Protein AF-A0A7W0VQB5-F1 (afdb_monomer_lite)

Secondary structure (DSSP, 8-state):
--EEEE-----------TT-----SBSS-TTS-EEEE----HHHHHHHHHHHHHHHHHHHHTTT--SS-HHHHHHHHHHHHHHHHHHHHHHHHT-PPPPS-----SGGGHHHHHHHHHHHHHHHHHHHHHHHHHHHHHHHHHTT--HHHHHHHHHHHHHHHHHHHHHHHTPBPPTTTSSSTTHHHHHHHHHHHHHHHHHHHHHHHHHHHHHHHHHHHHTT---HHHHHHHHHHHHH-TTTS--HHHHS----SPPP----PPP-----

Structure (mmCIF, N/CA/C/O backbone):
data_AF-A0A7W0VQB5-F1
#
_entry.id   AF-A0A7W0VQB5-F1
#
loop_
_atom_site.group_PDB
_atom_site.id
_atom_site.type_symbol
_atom_site.label_atom_id
_atom_site.label_alt_id
_atom_site.label_comp_id
_atom_site.label_asym_id
_atom_site.label_entity_id
_atom_site.label_seq_id
_atom_site.pdbx_PDB_ins_code
_atom_site.Cartn_x
_atom_site.Cartn_y
_atom_site.Cartn_z
_atom_site.occupancy
_atom_site.B_iso_or_equiv
_atom_site.auth_seq_id
_atom_site.auth_comp_id
_atom_site.auth_asym_id
_atom_site.auth_atom_id
_atom_site.pdbx_PDB_model_num
ATOM 1 N N . MET A 1 1 ? -2.218 -10.965 -9.442 1.00 52.53 1 MET A N 1
ATOM 2 C CA . MET A 1 1 ? -3.363 -10.870 -8.516 1.00 52.53 1 MET A CA 1
ATOM 3 C C . MET A 1 1 ? -4.300 -9.778 -9.005 1.00 52.53 1 MET A C 1
ATOM 5 O O . MET A 1 1 ? -3.808 -8.725 -9.394 1.00 52.53 1 MET A O 1
ATOM 9 N N . LYS A 1 2 ? -5.613 -10.030 -9.047 1.00 47.88 2 LYS A N 1
ATOM 10 C CA . LYS A 1 2 ? -6.617 -9.028 -9.437 1.00 47.88 2 LYS A CA 1
ATOM 11 C C . LYS A 1 2 ? -7.233 -8.457 -8.165 1.00 47.88 2 LYS A C 1
ATOM 13 O O . LYS A 1 2 ? -7.805 -9.211 -7.386 1.00 47.88 2 LYS A O 1
ATOM 18 N N . VAL A 1 3 ? -7.089 -7.152 -7.960 1.00 54.22 3 VAL A N 1
ATOM 19 C CA . VAL A 1 3 ? -7.827 -6.429 -6.921 1.00 54.22 3 VAL A CA 1
ATOM 20 C C . VAL A 1 3 ? -9.128 -5.974 -7.568 1.00 54.22 3 VAL A C 1
ATOM 22 O O . VAL A 1 3 ? -9.110 -5.116 -8.447 1.00 54.22 3 VAL A O 1
ATOM 25 N N . ILE A 1 4 ? -10.240 -6.608 -7.202 1.00 52.38 4 ILE A N 1
ATOM 26 C CA . ILE A 1 4 ? -11.574 -6.179 -7.633 1.00 52.38 4 ILE A CA 1
ATOM 27 C C . ILE A 1 4 ? -12.118 -5.269 -6.538 1.00 52.38 4 ILE A C 1
ATOM 29 O O . ILE A 1 4 ? -12.160 -5.662 -5.371 1.00 52.38 4 ILE A O 1
ATOM 33 N N . ARG A 1 5 ? -12.481 -4.045 -6.925 1.00 54.66 5 ARG A N 1
ATOM 34 C CA . ARG A 1 5 ? -13.091 -3.045 -6.051 1.00 54.66 5 ARG A CA 1
ATOM 35 C C . ARG A 1 5 ? -14.531 -2.849 -6.502 1.00 54.66 5 ARG A C 1
ATOM 37 O O . ARG A 1 5 ? -14.761 -2.426 -7.631 1.00 54.66 5 ARG A O 1
ATOM 44 N N . GLU A 1 6 ? -15.479 -3.166 -5.631 1.00 47.00 6 GLU A N 1
ATOM 45 C CA . GLU A 1 6 ? -16.894 -2.860 -5.842 1.00 47.00 6 GLU A CA 1
ATOM 46 C C . GLU A 1 6 ? -17.296 -1.711 -4.919 1.00 47.00 6 GLU A C 1
ATOM 48 O O . GLU A 1 6 ? -17.060 -1.753 -3.709 1.00 47.00 6 GLU A O 1
ATOM 53 N N . ARG A 1 7 ? -17.888 -0.663 -5.501 1.00 48.41 7 ARG A N 1
ATOM 54 C CA . ARG A 1 7 ? -18.496 0.437 -4.750 1.00 48.41 7 ARG A CA 1
ATOM 55 C C . ARG A 1 7 ? -19.828 -0.062 -4.197 1.00 48.41 7 ARG A C 1
ATOM 57 O O . ARG A 1 7 ? -20.669 -0.521 -4.969 1.00 48.41 7 ARG A O 1
ATOM 64 N N . ALA A 1 8 ? -20.094 0.149 -2.911 1.00 39.03 8 ALA A N 1
ATOM 65 C CA . ALA A 1 8 ? -21.477 0.364 -2.508 1.00 39.03 8 ALA A CA 1
ATOM 66 C C . ALA A 1 8 ? -21.842 1.757 -3.030 1.00 39.03 8 ALA A C 1
ATOM 68 O O . ALA A 1 8 ? -21.489 2.772 -2.425 1.00 39.03 8 ALA A O 1
ATOM 69 N N . ILE A 1 9 ? -22.425 1.823 -4.237 1.00 37.34 9 ILE A N 1
ATOM 70 C CA . ILE A 1 9 ? -23.037 3.052 -4.760 1.00 37.34 9 ILE A CA 1
ATOM 71 C C . ILE A 1 9 ? -23.846 3.618 -3.601 1.00 37.34 9 ILE A C 1
ATOM 73 O O . ILE A 1 9 ? -24.627 2.864 -3.026 1.00 37.34 9 ILE A O 1
ATOM 77 N N . SER A 1 10 ? -23.586 4.877 -3.228 1.00 37.34 10 SER A N 1
ATOM 78 C CA . SER A 1 10 ? -24.255 5.572 -2.127 1.00 37.34 10 SER A CA 1
ATOM 79 C C . SER A 1 10 ? -25.764 5.408 -2.289 1.00 37.34 10 SER A C 1
ATOM 81 O O . SER A 1 10 ? -26.427 6.163 -3.002 1.00 37.34 10 SER A O 1
ATOM 83 N N . MET A 1 11 ? -26.316 4.353 -1.692 1.00 33.09 11 MET A N 1
ATOM 84 C CA . MET A 1 11 ? -27.744 4.169 -1.623 1.00 33.09 11 MET A CA 1
ATOM 85 C C . MET A 1 11 ? -28.164 5.215 -0.616 1.00 33.09 11 MET A C 1
ATOM 87 O O . MET A 1 11 ? -27.827 5.092 0.559 1.00 33.09 11 MET A O 1
ATOM 91 N N . LYS A 1 12 ? -28.789 6.284 -1.133 1.00 33.47 12 LYS A N 1
ATOM 92 C CA . LYS A 1 12 ? -29.517 7.334 -0.409 1.00 33.47 12 LYS A CA 1
ATOM 93 C C . LYS A 1 12 ? -29.548 7.054 1.088 1.00 33.47 12 LYS A C 1
ATOM 95 O O . LYS A 1 12 ? -30.255 6.123 1.475 1.00 33.47 12 LYS A O 1
ATOM 100 N N . LYS A 1 13 ? -28.821 7.860 1.886 1.00 37.59 13 LYS A N 1
ATOM 101 C CA . LYS A 1 13 ? -28.875 7.880 3.362 1.00 37.59 13 LYS A CA 1
ATOM 102 C C . LYS A 1 13 ? -30.242 7.367 3.813 1.00 37.59 13 LYS A C 1
ATOM 104 O O . LYS A 1 13 ? -31.236 8.086 3.668 1.00 37.59 13 LYS A O 1
ATOM 109 N N . LYS A 1 14 ? -30.318 6.119 4.295 1.00 37.84 14 LYS A N 1
ATOM 110 C CA . LYS A 1 14 ? -31.547 5.628 4.919 1.00 37.84 14 LYS A CA 1
ATOM 111 C C . LYS A 1 14 ? -31.831 6.612 6.046 1.00 37.84 14 LYS A C 1
ATOM 113 O O . LYS A 1 14 ? -30.983 6.814 6.913 1.00 37.84 14 LYS A O 1
ATOM 118 N N . LYS A 1 15 ? -32.970 7.310 5.968 1.00 37.06 15 LYS A N 1
ATOM 119 C CA . LYS A 1 15 ? -33.405 8.225 7.027 1.00 37.06 15 LYS A CA 1
ATOM 120 C C . LYS A 1 15 ? -33.292 7.475 8.352 1.00 37.06 15 LYS A C 1
ATOM 122 O O . LYS A 1 15 ? -33.858 6.390 8.470 1.00 37.06 15 LYS A O 1
ATOM 127 N N . ARG A 1 16 ? -32.550 8.061 9.303 1.00 45.75 16 ARG A N 1
ATOM 128 C CA . ARG A 1 16 ? -32.436 7.584 10.687 1.00 45.75 16 ARG A CA 1
ATOM 129 C C . ARG A 1 16 ? -33.832 7.201 11.181 1.00 45.75 16 ARG A C 1
ATOM 131 O O . ARG A 1 16 ? -34.726 8.050 11.206 1.00 45.75 16 ARG A O 1
ATOM 138 N N . ALA A 1 17 ? -34.023 5.924 11.504 1.00 41.41 17 ALA A N 1
ATOM 139 C CA . ALA A 1 17 ? -35.261 5.461 12.105 1.00 41.41 17 ALA A CA 1
ATOM 140 C C . ALA A 1 17 ? -35.379 6.102 13.493 1.00 41.41 17 ALA A C 1
ATOM 142 O O . ALA A 1 17 ? -34.445 6.084 14.292 1.00 41.41 17 ALA A O 1
ATOM 143 N N . LYS A 1 18 ? -36.519 6.737 13.751 1.00 33.78 18 LYS A N 1
ATOM 144 C CA . LYS A 1 18 ? -36.792 7.440 15.001 1.00 33.78 18 LYS A CA 1
ATOM 145 C C . LYS A 1 18 ? -37.020 6.385 16.095 1.00 33.78 18 LYS A C 1
ATOM 147 O O . LYS A 1 18 ? -38.066 5.745 16.080 1.00 33.78 18 LYS A O 1
ATOM 152 N N . GLY A 1 19 ? -36.053 6.194 16.999 1.00 40.72 19 GLY A N 1
ATOM 153 C CA . GLY A 1 19 ? -36.232 5.398 18.228 1.00 40.72 19 GLY A CA 1
ATOM 154 C C . GLY A 1 19 ? -35.268 4.229 18.490 1.00 40.72 19 GLY A C 1
ATOM 155 O O . GLY A 1 19 ? -35.492 3.516 19.461 1.00 40.72 19 GLY A O 1
ATOM 156 N N . GLY A 1 20 ? -34.219 4.014 17.687 1.00 41.44 20 GLY A N 1
ATOM 157 C CA . GLY A 1 20 ? -33.173 3.015 17.972 1.00 41.44 20 GLY A CA 1
ATOM 158 C C . GLY A 1 20 ? -31.873 3.664 18.453 1.00 41.44 20 GLY A C 1
ATOM 159 O O . GLY A 1 20 ? -31.475 4.695 17.912 1.00 41.44 20 GLY A O 1
ATOM 160 N N . SER A 1 21 ? -31.195 3.071 19.439 1.00 51.47 21 SER A N 1
ATOM 161 C CA . SER A 1 21 ? -29.842 3.453 19.880 1.00 51.47 21 SER A CA 1
ATOM 162 C C . SER A 1 21 ? -28.768 3.021 18.863 1.00 51.47 21 SER A C 1
ATOM 164 O O . SER A 1 21 ? -27.812 2.327 19.211 1.00 51.47 21 SER A O 1
ATOM 166 N N . ASP A 1 22 ? -28.951 3.350 17.586 1.00 59.19 22 ASP A N 1
ATOM 167 C CA . ASP A 1 22 ? -28.123 2.824 16.497 1.00 59.19 22 ASP A CA 1
ATOM 168 C C . ASP A 1 22 ? -26.909 3.725 16.249 1.00 59.19 22 ASP A C 1
ATOM 170 O O . ASP A 1 22 ? -26.870 4.526 15.310 1.00 59.19 22 ASP A O 1
ATOM 174 N N . GLN A 1 23 ? -25.907 3.580 17.118 1.00 72.88 23 GLN A N 1
ATOM 175 C CA . GLN A 1 23 ? -24.552 4.071 16.866 1.00 72.88 23 GLN A CA 1
ATOM 176 C C . GLN A 1 23 ? -24.007 3.499 15.545 1.00 72.88 23 GLN A C 1
ATOM 178 O O . GLN A 1 23 ? -24.288 2.332 15.233 1.00 72.88 23 GLN A O 1
ATOM 183 N N . PRO A 1 24 ? -23.210 4.267 14.773 1.00 79.56 24 PRO A N 1
ATOM 184 C CA . PRO A 1 24 ? -22.623 3.779 13.528 1.00 79.56 24 PRO A CA 1
ATOM 185 C C . PRO A 1 24 ? -21.766 2.537 13.791 1.00 79.56 24 PRO A C 1
ATOM 187 O O . PRO A 1 24 ? -21.162 2.401 14.850 1.00 79.56 24 PRO A O 1
ATOM 190 N N . THR A 1 25 ? -21.709 1.607 12.838 1.00 83.56 25 THR A N 1
ATOM 191 C CA . THR A 1 25 ? -20.907 0.375 12.961 1.00 83.56 25 THR A CA 1
ATOM 192 C C . THR A 1 25 ? -19.481 0.526 12.438 1.00 83.56 25 THR A C 1
ATOM 194 O O . THR A 1 25 ? -18.693 -0.399 12.591 1.00 83.56 25 THR A O 1
ATOM 197 N N . GLN A 1 26 ? -19.152 1.660 11.820 1.00 82.50 26 GLN A N 1
ATOM 198 C CA . GLN A 1 26 ? -17.846 1.989 11.244 1.00 82.50 26 GLN A CA 1
ATOM 199 C C . GLN A 1 26 ? -17.632 3.509 11.257 1.00 82.50 26 GLN A C 1
ATOM 201 O O . GLN A 1 26 ? -18.603 4.264 11.310 1.00 82.50 26 GLN A O 1
ATOM 206 N N . CYS A 1 27 ? -16.375 3.951 11.210 1.00 79.06 27 CYS A N 1
ATOM 207 C CA . CYS A 1 27 ? -16.024 5.372 11.317 1.00 79.06 27 CYS A CA 1
ATOM 208 C C . CYS A 1 27 ? -16.160 6.149 10.002 1.00 79.06 27 CYS A C 1
ATOM 210 O O . CYS A 1 27 ? -16.494 7.330 10.004 1.00 79.06 27 CYS A O 1
ATOM 212 N N . GLY A 1 28 ? -15.913 5.491 8.870 1.00 68.75 28 GLY A N 1
ATOM 213 C CA . GLY A 1 28 ? -16.058 6.054 7.533 1.00 68.75 28 GLY A CA 1
ATOM 214 C C . GLY A 1 28 ? -17.429 5.774 6.910 1.00 68.75 28 GLY A C 1
ATOM 215 O O . GLY A 1 28 ? -18.205 4.966 7.422 1.00 68.75 28 GLY A O 1
ATOM 216 N N . PRO A 1 29 ? -17.745 6.397 5.764 1.00 63.81 29 PRO A N 1
ATOM 217 C CA . PRO A 1 29 ? -18.992 6.133 5.054 1.00 63.81 29 PRO A CA 1
ATOM 218 C C . PRO A 1 29 ? -19.095 4.662 4.614 1.00 63.81 29 PRO A C 1
ATOM 220 O O . PRO A 1 29 ? -18.102 4.075 4.180 1.00 63.81 29 PRO A O 1
ATOM 223 N N . ASP A 1 30 ? -20.310 4.094 4.637 1.00 52.59 30 ASP A N 1
ATOM 224 C CA . ASP A 1 30 ? -20.633 2.716 4.187 1.00 52.59 30 ASP A CA 1
ATOM 225 C C . ASP A 1 30 ? -20.163 2.406 2.750 1.00 52.59 30 ASP A C 1
ATOM 227 O O . ASP A 1 30 ? -20.125 1.254 2.322 1.00 52.59 30 ASP A O 1
ATOM 231 N N . SER A 1 31 ? -19.801 3.441 1.987 1.00 51.78 31 SER A N 1
ATOM 232 C CA . SER A 1 31 ? -19.245 3.356 0.639 1.00 51.78 31 SER A CA 1
ATOM 233 C C . SER A 1 31 ? -17.760 2.973 0.570 1.00 51.78 31 SER A C 1
ATOM 235 O O . SER A 1 31 ? -17.258 2.799 -0.541 1.00 51.78 31 SER A O 1
ATOM 237 N N . LYS A 1 32 ? -17.035 2.887 1.696 1.00 54.41 32 LYS A N 1
ATOM 238 C CA . LYS A 1 32 ? -15.611 2.506 1.708 1.00 54.41 32 LYS A CA 1
ATOM 239 C C . LYS A 1 32 ? -15.430 0.986 1.466 1.00 54.41 32 LYS A C 1
ATOM 241 O O . LYS A 1 32 ? -16.304 0.167 1.734 1.00 54.41 32 LYS A O 1
ATOM 246 N N . ILE A 1 33 ? -14.313 0.634 0.830 1.00 61.59 33 ILE A N 1
ATOM 247 C CA . ILE A 1 33 ? -14.178 -0.482 -0.128 1.00 61.59 33 ILE A CA 1
ATOM 248 C C . ILE A 1 33 ? -14.048 -1.867 0.532 1.00 61.59 33 ILE A C 1
ATOM 250 O O . ILE A 1 33 ? -13.217 -2.071 1.413 1.00 61.59 33 ILE A O 1
ATOM 254 N N . LYS A 1 34 ? -14.766 -2.875 0.006 1.00 55.59 34 LYS A N 1
ATOM 255 C CA . LYS A 1 34 ? -14.479 -4.300 0.269 1.00 55.59 34 LYS A CA 1
ATOM 256 C C . LYS A 1 34 ? -13.458 -4.826 -0.739 1.00 55.59 34 LYS A C 1
ATOM 258 O O . LYS A 1 34 ? -13.743 -4.935 -1.930 1.00 55.59 34 LYS A O 1
ATOM 263 N N . LEU A 1 35 ? -12.260 -5.156 -0.261 1.00 63.88 35 LEU A N 1
ATOM 264 C CA . LEU A 1 35 ? -11.167 -5.666 -1.088 1.00 63.88 35 LEU A CA 1
ATOM 265 C C . LEU A 1 35 ? -11.215 -7.200 -1.151 1.00 63.88 35 LEU A C 1
ATOM 267 O O . LEU A 1 35 ? -11.000 -7.868 -0.142 1.00 63.88 35 LEU A O 1
ATOM 271 N N . THR A 1 36 ? -11.455 -7.767 -2.337 1.00 62.53 36 THR A N 1
ATOM 272 C CA . THR A 1 36 ? -11.331 -9.221 -2.547 1.00 62.53 36 THR A CA 1
ATOM 273 C C . THR A 1 36 ? -9.957 -9.545 -3.122 1.00 62.53 36 THR A C 1
ATOM 275 O O . THR A 1 36 ? -9.609 -9.112 -4.222 1.00 62.53 36 THR A O 1
ATOM 278 N N . VAL A 1 37 ? -9.171 -10.315 -2.369 1.00 68.62 37 VAL A N 1
ATOM 279 C CA . VAL A 1 37 ? -7.820 -10.747 -2.748 1.00 68.62 37 VAL A CA 1
ATOM 280 C C . VAL A 1 37 ? -7.895 -12.123 -3.401 1.00 68.62 37 VAL A C 1
ATOM 282 O O . VAL A 1 37 ? -8.116 -13.129 -2.729 1.00 68.62 37 VAL A O 1
ATOM 285 N N . VAL A 1 38 ? -7.690 -12.189 -4.717 1.00 74.88 38 VAL A N 1
ATOM 286 C CA . VAL A 1 38 ? -7.595 -13.472 -5.431 1.00 74.88 38 VAL A CA 1
ATOM 287 C C . VAL A 1 38 ? -6.159 -13.991 -5.354 1.00 74.88 38 VAL A C 1
ATOM 289 O O . VAL A 1 38 ? -5.266 -13.442 -6.008 1.00 74.88 38 VAL A O 1
ATOM 292 N N . LYS A 1 39 ? -5.939 -15.052 -4.568 1.00 76.38 39 LYS A N 1
ATOM 293 C CA . LYS A 1 39 ? -4.620 -15.684 -4.405 1.00 76.38 39 LYS A CA 1
ATOM 294 C C . LYS A 1 39 ? -4.069 -16.198 -5.740 1.00 76.38 39 LYS A C 1
ATOM 296 O O . LYS A 1 39 ? -4.808 -16.750 -6.556 1.00 76.38 39 LYS A O 1
ATOM 301 N N . ARG A 1 40 ? -2.759 -16.028 -5.955 1.00 82.69 40 ARG A N 1
ATOM 302 C CA . ARG A 1 40 ? -2.041 -16.663 -7.072 1.00 82.69 40 ARG A CA 1
ATOM 303 C C . ARG A 1 40 ? -1.785 -18.138 -6.763 1.00 82.69 40 ARG A C 1
ATOM 305 O O . ARG A 1 40 ? -1.723 -18.540 -5.607 1.00 82.69 40 ARG A O 1
ATOM 312 N N . ASP A 1 41 ? -1.587 -18.921 -7.818 1.00 87.31 41 ASP A N 1
ATOM 313 C CA . ASP A 1 41 ? -1.035 -20.273 -7.718 1.00 87.31 41 ASP A CA 1
ATOM 314 C C . ASP A 1 41 ? 0.401 -20.191 -7.169 1.00 87.31 41 ASP A C 1
ATOM 316 O O . ASP A 1 41 ? 1.288 -19.614 -7.807 1.00 87.31 41 ASP A O 1
ATOM 320 N N . GLU A 1 42 ? 0.616 -20.734 -5.969 1.00 86.62 42 GLU A N 1
ATOM 321 C CA . GLU A 1 42 ? 1.890 -20.634 -5.247 1.00 86.62 42 GLU A CA 1
ATOM 322 C C . GLU A 1 42 ? 3.045 -21.313 -5.986 1.00 86.62 42 GLU A C 1
ATOM 324 O O . GLU A 1 42 ? 4.166 -20.796 -5.988 1.00 86.62 42 GLU A O 1
ATOM 329 N N . ARG A 1 43 ? 2.782 -22.441 -6.658 1.00 91.69 43 ARG A N 1
ATOM 330 C CA . ARG A 1 43 ? 3.806 -23.170 -7.412 1.00 91.69 43 ARG A CA 1
ATOM 331 C C . ARG A 1 43 ? 4.272 -22.333 -8.596 1.00 91.69 43 ARG A C 1
ATOM 333 O O . ARG A 1 43 ? 5.470 -22.103 -8.748 1.00 91.69 43 ARG A O 1
ATOM 340 N N . LYS A 1 44 ? 3.326 -21.815 -9.384 1.00 90.75 44 LYS A N 1
ATOM 341 C CA . LYS A 1 44 ? 3.639 -20.953 -10.536 1.00 90.75 44 LYS A CA 1
ATOM 342 C C . LYS A 1 44 ? 4.331 -19.662 -10.111 1.00 90.75 44 LYS A C 1
ATOM 344 O O . LYS A 1 44 ? 5.236 -19.199 -10.796 1.00 90.75 44 LYS A O 1
ATOM 349 N N . MET A 1 45 ? 3.930 -19.089 -8.976 1.00 88.94 45 MET A N 1
ATOM 350 C CA . MET A 1 45 ? 4.574 -17.899 -8.423 1.00 88.94 45 MET A CA 1
ATOM 351 C C . MET A 1 45 ? 6.037 -18.178 -8.057 1.00 88.94 45 MET A C 1
ATOM 353 O O . MET A 1 45 ? 6.917 -17.414 -8.451 1.00 88.94 45 MET A O 1
ATOM 357 N N . LYS A 1 46 ? 6.319 -19.301 -7.387 1.00 90.50 46 LYS A N 1
ATOM 358 C CA . LYS A 1 46 ? 7.687 -19.698 -7.027 1.00 90.50 46 LYS A CA 1
ATOM 359 C C . LYS A 1 46 ? 8.567 -19.941 -8.257 1.00 90.50 46 LYS A C 1
ATOM 361 O O . LYS A 1 46 ? 9.695 -19.457 -8.291 1.00 90.50 46 LYS A O 1
ATOM 366 N N . GLU A 1 47 ? 8.049 -20.650 -9.258 1.00 92.94 47 GLU A N 1
ATOM 367 C CA . GLU A 1 47 ? 8.749 -20.899 -10.528 1.00 92.94 47 GLU A CA 1
ATOM 368 C C . GLU A 1 47 ? 9.078 -19.585 -11.254 1.00 92.94 47 GLU A C 1
ATOM 370 O O . GLU A 1 47 ? 10.220 -19.367 -11.662 1.00 92.94 47 GLU A O 1
ATOM 375 N N . ALA A 1 48 ? 8.110 -18.666 -11.339 1.00 91.62 48 ALA A N 1
ATOM 376 C CA . ALA A 1 48 ? 8.310 -17.360 -11.958 1.00 91.62 48 ALA A CA 1
ATOM 377 C C . ALA A 1 48 ? 9.357 -16.516 -11.213 1.00 91.62 48 ALA A C 1
ATOM 379 O O . ALA A 1 48 ? 10.262 -15.972 -11.842 1.00 91.62 48 ALA A O 1
ATOM 380 N N . LEU A 1 49 ? 9.291 -16.441 -9.878 1.00 92.38 49 LEU A N 1
ATOM 381 C CA . LEU A 1 49 ? 10.273 -15.694 -9.083 1.00 92.38 49 LEU A CA 1
ATOM 382 C C . LEU A 1 49 ? 11.685 -16.279 -9.189 1.00 92.38 49 LEU A C 1
ATOM 384 O O . LEU A 1 49 ? 12.657 -15.528 -9.165 1.00 92.38 49 LEU A O 1
ATOM 388 N N . GLN A 1 50 ? 11.823 -17.598 -9.338 1.00 94.12 50 GLN A N 1
ATOM 389 C CA . GLN A 1 50 ? 13.127 -18.217 -9.571 1.00 94.12 50 GLN A CA 1
ATOM 390 C C . GLN A 1 50 ? 13.714 -17.794 -10.925 1.00 94.12 50 GLN A C 1
ATOM 392 O O . GLN A 1 50 ? 14.890 -17.428 -10.991 1.00 94.12 50 GLN A O 1
ATOM 397 N N . ALA A 1 51 ? 12.898 -17.793 -11.984 1.00 93.88 51 ALA A N 1
ATOM 398 C CA . ALA A 1 51 ? 13.311 -17.324 -13.305 1.00 93.88 51 ALA A CA 1
ATOM 399 C C . ALA A 1 51 ? 13.672 -15.828 -13.291 1.00 93.88 51 ALA A C 1
ATOM 401 O O . ALA A 1 51 ? 14.733 -15.441 -13.785 1.00 93.88 51 ALA A O 1
ATOM 402 N N . PHE A 1 52 ? 12.848 -14.996 -12.647 1.00 94.50 52 PHE A N 1
ATOM 403 C CA . PHE A 1 52 ? 13.128 -13.572 -12.463 1.00 94.50 52 PHE A CA 1
ATOM 404 C C . PHE A 1 52 ? 14.418 -13.338 -11.679 1.00 94.50 52 PHE A C 1
ATOM 406 O O . PHE A 1 52 ? 15.259 -12.558 -12.116 1.00 94.50 52 PHE A O 1
ATOM 413 N N . GLY A 1 53 ? 14.638 -14.068 -10.585 1.00 93.94 53 GLY A N 1
ATOM 414 C CA . GLY A 1 53 ? 15.863 -13.971 -9.795 1.00 93.94 53 GLY A CA 1
ATOM 415 C C . GLY A 1 53 ? 17.122 -14.334 -10.589 1.00 93.94 53 GLY A C 1
ATOM 416 O O . GLY A 1 53 ? 18.167 -13.711 -10.400 1.00 93.94 53 GLY A O 1
ATOM 417 N N . ALA A 1 54 ? 17.041 -15.303 -11.505 1.00 93.25 54 ALA A N 1
ATOM 418 C CA . ALA A 1 54 ? 18.146 -15.620 -12.407 1.00 93.25 54 ALA A CA 1
ATOM 419 C C . ALA A 1 54 ? 18.420 -14.473 -13.398 1.00 93.25 54 ALA A C 1
ATO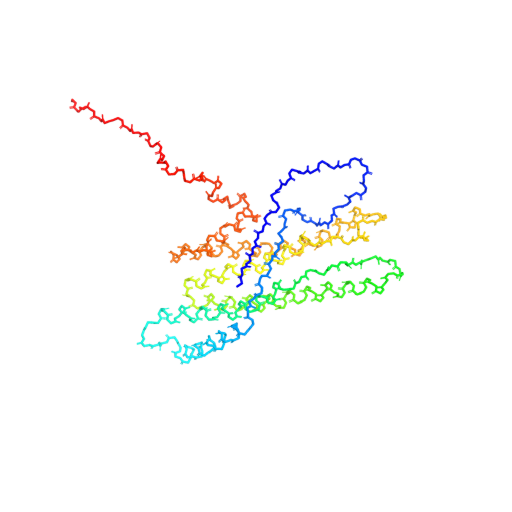M 421 O O . ALA A 1 54 ? 19.569 -14.053 -13.534 1.00 93.25 54 ALA A O 1
ATOM 422 N N . ALA A 1 55 ? 17.378 -13.919 -14.026 1.00 90.44 55 ALA A N 1
ATOM 423 C CA . ALA A 1 55 ? 17.502 -12.796 -14.959 1.00 90.44 55 ALA A CA 1
ATOM 424 C C . ALA A 1 55 ? 18.063 -11.531 -14.281 1.00 90.44 55 ALA A C 1
ATOM 426 O O . ALA A 1 55 ? 18.979 -10.895 -14.803 1.00 90.44 55 ALA A O 1
ATOM 427 N N . THR A 1 56 ? 17.577 -11.213 -13.078 1.00 94.00 56 THR A N 1
ATOM 428 C CA . THR A 1 56 ? 18.064 -10.111 -12.238 1.00 94.00 56 THR A CA 1
ATOM 429 C C . THR A 1 56 ? 19.569 -10.206 -11.996 1.00 94.00 56 THR A C 1
ATOM 431 O O . THR A 1 56 ? 20.280 -9.232 -12.232 1.00 94.00 56 THR A O 1
ATOM 434 N N . LYS A 1 57 ? 20.075 -11.384 -11.606 1.00 94.38 57 LYS A N 1
ATOM 435 C CA . LYS A 1 57 ? 21.511 -11.595 -11.357 1.00 94.38 57 LYS A CA 1
ATOM 436 C C . LYS A 1 57 ? 22.366 -11.360 -12.598 1.00 94.38 57 LYS A C 1
ATOM 438 O O . LYS A 1 57 ? 23.460 -10.811 -12.488 1.00 94.38 57 LYS A O 1
ATOM 443 N N . VAL A 1 58 ? 21.892 -11.784 -13.771 1.00 92.00 58 VAL A N 1
ATOM 444 C CA . VAL A 1 58 ? 22.613 -11.570 -15.035 1.00 92.00 58 VAL A CA 1
ATOM 445 C C . VAL A 1 58 ? 22.687 -10.078 -15.351 1.00 92.00 58 VAL A C 1
ATOM 447 O O . VAL A 1 58 ? 23.779 -9.564 -15.586 1.00 92.00 58 VAL A O 1
ATOM 450 N N . PHE A 1 59 ? 21.557 -9.371 -15.280 1.00 92.50 59 PHE A N 1
ATOM 451 C CA . PHE A 1 59 ? 21.503 -7.935 -15.553 1.00 92.50 59 PHE A CA 1
ATOM 452 C C . PHE A 1 59 ? 22.404 -7.133 -14.599 1.00 92.50 59 PHE A C 1
ATOM 454 O O . PHE A 1 59 ? 23.206 -6.312 -15.050 1.00 92.50 59 PHE A O 1
ATOM 461 N N . GLU A 1 60 ? 22.350 -7.435 -13.297 1.00 93.19 60 GLU A N 1
ATOM 462 C CA . GLU A 1 60 ? 23.192 -6.810 -12.267 1.00 93.19 60 GLU A CA 1
ATOM 463 C C . GLU A 1 60 ? 24.685 -7.090 -12.497 1.00 93.19 60 GLU A C 1
ATOM 465 O O . GLU A 1 60 ? 25.495 -6.165 -12.440 1.00 93.19 60 GLU A O 1
ATOM 470 N N . LYS A 1 61 ? 25.060 -8.331 -12.842 1.00 93.81 61 LYS A N 1
ATOM 471 C CA . LYS A 1 61 ? 26.453 -8.695 -13.160 1.00 93.81 61 LYS A CA 1
ATOM 472 C C . LYS A 1 61 ? 26.995 -7.911 -14.354 1.00 93.81 61 LYS A C 1
ATOM 474 O O . LYS A 1 61 ? 28.163 -7.534 -14.361 1.00 93.81 61 LYS A O 1
ATOM 479 N N . THR A 1 62 ? 26.154 -7.668 -15.354 1.00 90.62 62 THR A N 1
ATOM 480 C CA . THR A 1 62 ? 26.514 -6.865 -16.531 1.00 90.62 62 THR A CA 1
ATOM 481 C C . THR A 1 62 ? 26.417 -5.356 -16.296 1.00 90.62 62 THR A C 1
ATOM 483 O O . THR A 1 62 ? 26.715 -4.585 -17.201 1.00 90.62 62 THR A O 1
ATOM 486 N N . GLN A 1 63 ? 25.995 -4.909 -15.105 1.00 88.38 63 GLN A N 1
ATOM 487 C CA . GLN A 1 63 ? 25.730 -3.497 -14.795 1.00 88.38 63 GLN A CA 1
ATOM 488 C C . GLN A 1 63 ? 24.799 -2.825 -15.823 1.00 88.38 63 GLN A C 1
ATOM 490 O O . GLN A 1 63 ? 24.966 -1.656 -16.166 1.00 88.38 63 GLN A O 1
ATOM 495 N N . GLY A 1 64 ? 23.842 -3.586 -16.362 1.00 83.75 64 GLY A N 1
ATOM 496 C CA . GLY A 1 64 ? 22.937 -3.149 -17.427 1.00 83.75 64 GLY A CA 1
ATOM 497 C C . GLY A 1 64 ? 23.538 -3.092 -18.838 1.00 83.75 64 GLY A C 1
ATOM 498 O O . GLY A 1 64 ? 22.787 -2.890 -19.790 1.00 83.75 64 GLY A O 1
ATOM 499 N N . LYS A 1 65 ? 24.847 -3.324 -19.002 1.00 87.38 65 LYS A N 1
ATOM 500 C CA . LYS A 1 65 ? 25.531 -3.367 -20.304 1.00 87.38 65 LYS A CA 1
ATOM 501 C C . LYS A 1 65 ? 25.397 -4.749 -20.923 1.00 87.38 65 LYS A C 1
ATOM 503 O O . LYS A 1 65 ? 26.275 -5.601 -20.796 1.00 87.38 65 LYS A O 1
ATOM 508 N N . THR A 1 66 ? 24.265 -4.985 -21.573 1.00 84.31 66 THR A N 1
ATOM 509 C CA . THR A 1 66 ? 23.954 -6.300 -22.155 1.00 84.31 66 THR A CA 1
ATOM 510 C C . THR A 1 66 ? 24.599 -6.532 -23.522 1.00 84.31 66 THR A C 1
ATOM 512 O O . THR A 1 66 ? 24.594 -7.661 -24.003 1.00 84.31 66 THR A O 1
ATOM 515 N N . GLY A 1 67 ? 25.167 -5.490 -24.145 1.00 82.81 67 GLY A N 1
ATOM 516 C CA . GLY A 1 67 ? 25.743 -5.574 -25.493 1.00 82.81 67 GLY A CA 1
ATOM 517 C C . GLY A 1 67 ? 24.698 -5.744 -26.604 1.00 82.81 67 GLY A C 1
ATOM 518 O O . GLY A 1 67 ? 25.061 -6.066 -27.731 1.00 82.81 67 GLY A O 1
ATOM 519 N N . GLY A 1 68 ? 23.414 -5.544 -26.285 1.00 87.06 68 GLY A N 1
ATOM 520 C CA . GLY A 1 68 ? 22.276 -5.655 -27.196 1.00 87.06 68 GLY A CA 1
ATOM 521 C C . GLY A 1 68 ? 21.199 -4.621 -26.862 1.00 87.06 68 GLY A C 1
ATOM 522 O O . GLY A 1 68 ? 21.511 -3.458 -26.617 1.00 87.06 68 GLY A O 1
ATOM 523 N N . ASP A 1 69 ? 19.930 -5.033 -26.837 1.00 88.25 69 ASP A N 1
ATOM 524 C CA . ASP A 1 69 ? 18.819 -4.159 -26.440 1.00 88.25 69 ASP A CA 1
ATOM 525 C C . ASP A 1 69 ? 18.817 -3.897 -24.921 1.00 88.25 69 ASP A C 1
ATOM 527 O O . ASP A 1 69 ? 18.156 -4.574 -24.128 1.00 88.25 69 ASP A O 1
ATOM 531 N N . GLU A 1 70 ? 19.583 -2.890 -24.506 1.00 89.44 70 GLU A N 1
ATOM 532 C CA . GLU A 1 70 ? 19.672 -2.459 -23.110 1.00 89.44 70 GLU A CA 1
ATOM 533 C C . GLU A 1 70 ? 18.348 -1.898 -22.575 1.00 89.44 70 GLU A C 1
ATOM 535 O O . GLU A 1 70 ? 18.072 -2.018 -21.378 1.00 89.44 70 GLU A O 1
ATOM 540 N N . GLY A 1 71 ? 17.520 -1.308 -23.444 1.00 87.69 71 GLY A N 1
ATOM 541 C CA . GLY A 1 71 ? 16.203 -0.783 -23.087 1.00 87.69 71 GLY A CA 1
ATOM 542 C C . GLY A 1 71 ? 15.241 -1.910 -22.724 1.00 87.69 71 GLY A C 1
ATOM 543 O O . GLY A 1 71 ? 14.694 -1.925 -21.620 1.00 87.69 71 GLY A O 1
ATOM 544 N N . GLY A 1 72 ? 15.109 -2.904 -23.602 1.00 89.88 72 GLY A N 1
ATOM 545 C CA . GLY A 1 72 ? 14.320 -4.107 -23.344 1.00 89.88 72 GLY A CA 1
ATOM 546 C C . GLY A 1 72 ? 14.831 -4.892 -22.135 1.00 89.88 72 GLY A C 1
ATOM 547 O O . GLY A 1 72 ? 14.045 -5.304 -21.280 1.00 89.88 72 GLY A O 1
ATOM 548 N N . ALA A 1 73 ? 16.150 -5.039 -21.988 1.00 91.12 73 ALA A N 1
ATOM 549 C CA . ALA A 1 73 ? 16.734 -5.697 -20.821 1.00 91.12 73 ALA A CA 1
ATOM 550 C C . ALA A 1 73 ? 16.397 -4.966 -19.508 1.00 91.12 73 ALA A C 1
ATOM 552 O O . ALA A 1 73 ? 16.034 -5.607 -18.518 1.00 91.12 73 ALA A O 1
ATOM 553 N N . ARG A 1 74 ? 16.454 -3.627 -19.503 1.00 92.56 74 ARG A N 1
ATOM 554 C CA . ARG A 1 74 ? 16.058 -2.798 -18.356 1.00 92.56 74 ARG A CA 1
ATOM 555 C C . ARG A 1 74 ? 14.570 -2.932 -18.041 1.00 92.56 74 ARG A C 1
ATOM 557 O O . ARG A 1 74 ? 14.221 -3.029 -16.866 1.00 92.56 74 ARG A O 1
ATOM 564 N N . TYR A 1 75 ? 13.713 -2.984 -19.058 1.00 92.62 75 TYR A N 1
ATOM 565 C CA . TYR A 1 75 ? 12.279 -3.213 -18.886 1.00 92.62 75 TYR A CA 1
ATOM 566 C C . TYR A 1 75 ? 12.001 -4.550 -18.181 1.00 92.62 75 TYR A C 1
ATOM 568 O O . TYR A 1 75 ? 11.303 -4.582 -17.167 1.00 92.62 75 TYR A O 1
ATOM 576 N N . TYR A 1 76 ? 12.587 -5.657 -18.648 1.00 93.38 76 TYR A N 1
ATOM 577 C CA . TYR A 1 76 ? 12.375 -6.965 -18.015 1.00 93.38 76 TYR A CA 1
ATOM 578 C C . TYR A 1 76 ? 13.012 -7.064 -16.626 1.00 93.38 76 TYR A C 1
ATOM 580 O O . TYR A 1 76 ? 12.462 -7.720 -15.740 1.00 93.38 76 TYR A O 1
ATOM 588 N N . TYR A 1 77 ? 14.133 -6.376 -16.402 1.00 94.62 77 TYR A N 1
ATOM 589 C CA . TYR A 1 77 ? 14.721 -6.229 -15.075 1.00 94.62 77 TYR A CA 1
ATOM 590 C C . TYR A 1 77 ? 13.784 -5.478 -14.115 1.00 94.62 77 TYR A C 1
ATOM 592 O O . TYR A 1 77 ? 13.552 -5.937 -12.996 1.00 94.62 77 TYR A O 1
ATOM 600 N N . GLY A 1 78 ? 13.191 -4.367 -14.561 1.00 94.75 78 GLY A N 1
ATOM 601 C CA . GLY A 1 78 ? 12.177 -3.631 -13.806 1.00 94.75 78 GLY A CA 1
ATOM 602 C C . GLY A 1 78 ? 10.957 -4.489 -13.495 1.00 94.75 78 GLY A C 1
ATOM 603 O O . GLY A 1 78 ? 10.530 -4.551 -12.343 1.00 94.75 78 GLY A O 1
ATOM 604 N N . LEU A 1 79 ? 10.466 -5.237 -14.484 1.00 94.12 79 LEU A N 1
ATOM 605 C CA . LEU A 1 79 ? 9.328 -6.139 -14.327 1.00 94.12 79 LEU A CA 1
ATOM 606 C C . LEU A 1 79 ? 9.609 -7.236 -13.291 1.00 94.12 79 LEU A C 1
ATOM 608 O O . LEU A 1 79 ? 8.758 -7.526 -12.451 1.00 94.12 79 LEU A O 1
ATOM 612 N N . ALA A 1 80 ? 10.813 -7.812 -13.305 1.00 95.62 80 ALA A N 1
ATOM 613 C CA . ALA A 1 80 ? 11.250 -8.790 -12.311 1.00 95.62 80 ALA A CA 1
ATOM 614 C C . ALA A 1 80 ? 11.258 -8.203 -10.888 1.00 95.62 80 ALA A C 1
ATOM 616 O O . ALA A 1 80 ? 10.799 -8.853 -9.948 1.00 95.62 80 ALA A O 1
ATOM 617 N N . LYS A 1 81 ? 11.727 -6.959 -10.720 1.00 96.38 81 LYS A N 1
ATOM 618 C CA . LYS A 1 81 ? 11.728 -6.266 -9.421 1.00 96.38 81 LYS A CA 1
ATOM 619 C C . LYS A 1 81 ? 10.312 -5.913 -8.952 1.00 96.38 81 LYS A C 1
ATOM 621 O O . LYS A 1 81 ? 10.015 -6.088 -7.774 1.00 96.38 81 LYS A O 1
ATOM 626 N N . VAL A 1 82 ? 9.418 -5.510 -9.861 1.00 95.31 82 VAL A N 1
ATOM 627 C CA . VAL A 1 82 ? 7.981 -5.340 -9.567 1.00 95.31 82 VAL A CA 1
ATOM 628 C C . VAL A 1 82 ? 7.364 -6.662 -9.115 1.00 95.31 82 VAL A C 1
ATOM 630 O O . VAL A 1 82 ? 6.621 -6.680 -8.139 1.00 95.31 82 VAL A O 1
ATOM 633 N N . ALA A 1 83 ? 7.681 -7.775 -9.781 1.00 93.88 83 ALA A N 1
ATOM 634 C CA . ALA A 1 83 ? 7.159 -9.091 -9.421 1.00 93.88 83 ALA A CA 1
ATOM 635 C C . ALA A 1 83 ? 7.631 -9.559 -8.031 1.00 93.88 83 ALA A C 1
ATOM 637 O O . ALA A 1 83 ? 6.843 -10.154 -7.294 1.00 93.88 83 ALA A O 1
ATOM 638 N N . ASP A 1 84 ? 8.880 -9.272 -7.650 1.00 93.25 84 ASP A N 1
ATOM 639 C CA . ASP A 1 84 ? 9.371 -9.542 -6.292 1.00 93.25 84 ASP A CA 1
ATOM 640 C C . ASP A 1 84 ? 8.697 -8.646 -5.239 1.00 93.25 84 ASP A C 1
ATOM 642 O O . ASP A 1 84 ? 8.312 -9.126 -4.173 1.00 93.25 84 ASP A O 1
ATOM 646 N N . ALA A 1 85 ? 8.491 -7.361 -5.545 1.00 95.56 85 ALA A N 1
ATOM 647 C CA . ALA A 1 85 ? 7.759 -6.436 -4.678 1.00 95.56 85 ALA A CA 1
ATOM 648 C C . ALA A 1 85 ? 6.289 -6.852 -4.493 1.00 95.56 85 ALA A C 1
ATOM 650 O O . ALA A 1 85 ? 5.758 -6.809 -3.381 1.00 95.56 85 ALA A O 1
ATOM 651 N N . ASP A 1 86 ? 5.653 -7.338 -5.564 1.00 93.38 86 ASP A N 1
ATOM 652 C CA . ASP A 1 86 ? 4.279 -7.844 -5.560 1.00 93.38 86 ASP A CA 1
ATOM 653 C C . ASP A 1 86 ? 4.092 -8.977 -4.535 1.00 93.38 86 ASP A C 1
ATOM 655 O O . ASP A 1 86 ? 3.023 -9.074 -3.943 1.00 93.38 86 ASP A O 1
ATOM 659 N N . LYS A 1 87 ? 5.106 -9.808 -4.255 1.00 91.50 87 LYS A N 1
ATOM 660 C CA . LYS A 1 87 ? 5.011 -10.853 -3.218 1.00 91.50 87 LYS A CA 1
ATOM 661 C C . LYS A 1 87 ? 4.745 -10.264 -1.828 1.00 91.50 87 LYS A C 1
ATOM 663 O O . LYS A 1 87 ? 3.898 -10.772 -1.091 1.00 91.50 87 LYS A O 1
ATOM 668 N N . ASP A 1 88 ? 5.459 -9.199 -1.475 1.00 92.88 88 ASP A N 1
ATOM 669 C CA . ASP A 1 88 ? 5.297 -8.531 -0.182 1.00 92.88 88 ASP A CA 1
ATOM 670 C C . ASP A 1 88 ? 3.981 -7.752 -0.150 1.00 92.88 88 ASP A C 1
ATOM 672 O O . ASP A 1 88 ? 3.270 -7.779 0.852 1.00 92.88 88 ASP A O 1
ATOM 676 N N . PHE A 1 89 ? 3.605 -7.127 -1.268 1.00 94.06 89 PHE A N 1
ATOM 677 C CA . PHE A 1 89 ? 2.309 -6.470 -1.414 1.00 94.06 89 PHE A CA 1
ATOM 678 C C . PHE A 1 89 ? 1.137 -7.445 -1.225 1.00 94.06 89 PHE A C 1
ATOM 680 O O . PHE A 1 89 ? 0.139 -7.119 -0.587 1.00 94.06 89 PHE A O 1
ATOM 687 N N . GLU A 1 90 ? 1.254 -8.672 -1.724 1.00 90.75 90 GLU A N 1
ATOM 688 C CA . GLU A 1 90 ? 0.236 -9.710 -1.546 1.00 90.75 90 GLU A CA 1
ATOM 689 C C . GLU A 1 90 ? 0.133 -10.174 -0.096 1.00 90.75 90 GLU A C 1
ATOM 691 O O . GLU A 1 90 ? -0.973 -10.265 0.441 1.00 90.75 90 GLU A O 1
ATOM 696 N N . ALA A 1 91 ? 1.274 -10.401 0.560 1.00 90.81 91 ALA A N 1
ATOM 697 C CA . ALA A 1 91 ? 1.310 -10.685 1.991 1.00 90.81 91 ALA A CA 1
ATOM 698 C C . ALA A 1 91 ? 0.697 -9.532 2.801 1.00 90.81 91 ALA A C 1
ATOM 700 O O . ALA A 1 91 ? -0.078 -9.767 3.725 1.00 90.81 91 ALA A O 1
ATOM 701 N N . TYR A 1 92 ? 0.979 -8.288 2.410 1.00 93.94 92 TYR A N 1
ATOM 702 C CA . TYR A 1 92 ? 0.409 -7.090 3.009 1.00 93.94 92 TYR A CA 1
ATOM 703 C C . TYR A 1 92 ? -1.117 -7.033 2.850 1.00 93.94 92 TYR A C 1
ATOM 705 O O . TYR A 1 92 ? -1.821 -6.736 3.816 1.00 93.94 92 TYR A O 1
ATOM 713 N N . LEU A 1 93 ? -1.654 -7.329 1.664 1.00 90.88 93 LEU A N 1
ATOM 714 C CA . LEU A 1 93 ? -3.100 -7.323 1.417 1.00 90.88 93 LEU A CA 1
ATOM 715 C C . LEU A 1 93 ? -3.833 -8.463 2.137 1.00 90.88 93 LEU A C 1
ATOM 717 O O . LEU A 1 93 ? -5.011 -8.319 2.451 1.00 90.88 93 LEU A O 1
ATOM 721 N N . ALA A 1 94 ? -3.146 -9.564 2.449 1.00 89.12 94 ALA A N 1
ATOM 722 C CA . ALA A 1 94 ? -3.703 -10.657 3.242 1.00 89.12 94 ALA A CA 1
ATOM 723 C C . ALA A 1 94 ? -3.888 -10.309 4.735 1.00 89.12 94 ALA A C 1
ATOM 725 O O . ALA A 1 94 ? -4.608 -11.018 5.439 1.00 89.12 94 ALA A O 1
ATOM 726 N N . LEU A 1 95 ? -3.269 -9.229 5.230 1.00 90.38 95 LEU A N 1
ATOM 727 C CA . LEU A 1 95 ? -3.424 -8.764 6.612 1.00 90.38 95 LEU A CA 1
ATOM 728 C C . LEU A 1 95 ? -4.779 -8.064 6.803 1.00 90.38 95 LEU A C 1
ATOM 730 O O . LEU A 1 95 ? -4.917 -6.859 6.577 1.00 90.38 95 LEU A O 1
ATOM 734 N N . THR A 1 96 ? -5.784 -8.811 7.250 1.00 87.56 96 THR A N 1
ATOM 735 C CA . THR A 1 96 ? -7.132 -8.293 7.528 1.00 87.56 96 THR A CA 1
ATOM 736 C C . THR A 1 96 ? -7.216 -7.593 8.881 1.00 87.56 96 THR A C 1
ATOM 738 O O . THR A 1 96 ? -6.625 -8.072 9.850 1.00 87.56 96 THR A O 1
ATOM 741 N N . PHE A 1 97 ? -8.005 -6.516 8.967 1.00 88.00 97 PHE A N 1
ATOM 742 C CA . PHE A 1 97 ? -8.301 -5.851 10.239 1.00 88.00 97 PHE A CA 1
ATOM 743 C C . PHE A 1 97 ? -8.897 -6.855 11.249 1.00 88.00 97 PHE A C 1
ATOM 745 O O . PHE A 1 97 ? -9.768 -7.653 10.876 1.00 88.00 97 PHE A O 1
ATOM 752 N N . PRO A 1 98 ? -8.440 -6.870 12.513 1.00 90.62 98 PRO A N 1
ATOM 753 C CA . PRO A 1 98 ? -8.920 -7.833 13.492 1.00 90.62 98 PRO A CA 1
ATOM 754 C C . PRO A 1 98 ? -10.380 -7.560 13.878 1.00 90.62 98 PRO A C 1
ATOM 756 O O . PRO A 1 98 ? -10.730 -6.474 14.318 1.00 90.62 98 PRO A O 1
ATOM 759 N N . GLN A 1 99 ? -11.229 -8.581 13.757 1.00 87.12 99 GLN A N 1
ATOM 760 C CA . GLN A 1 99 ? -12.648 -8.500 14.121 1.00 87.12 99 GLN A CA 1
ATOM 761 C C . GLN A 1 99 ? -12.901 -8.857 15.590 1.00 87.12 99 GLN A C 1
ATOM 763 O O . GLN A 1 99 ? -12.077 -9.535 16.228 1.00 87.12 99 GLN A O 1
ATOM 768 N N . ASN A 1 100 ? -14.088 -8.477 16.079 1.00 86.81 100 ASN A N 1
ATOM 769 C CA . ASN A 1 100 ? -14.578 -8.765 17.430 1.00 86.81 100 ASN A CA 1
ATOM 770 C C . ASN A 1 100 ? -13.612 -8.278 18.520 1.00 86.81 100 ASN A C 1
ATOM 772 O O . ASN A 1 100 ? -13.286 -9.015 19.452 1.00 86.81 100 ASN A O 1
ATOM 776 N N . LEU A 1 101 ? -13.091 -7.061 18.355 1.00 90.12 101 LEU A N 1
ATOM 777 C CA . LEU A 1 101 ? -12.328 -6.392 19.404 1.00 90.12 101 LEU A CA 1
ATOM 778 C C . LEU A 1 101 ? -13.276 -5.996 20.540 1.00 90.12 101 LEU A C 1
ATOM 780 O O . LEU A 1 101 ? -14.467 -5.791 20.314 1.00 90.12 101 LEU A O 1
ATOM 784 N N . ASN A 1 102 ? -12.738 -5.918 21.751 1.00 89.75 102 ASN A N 1
ATOM 785 C CA . ASN A 1 102 ? -13.439 -5.420 22.926 1.00 89.75 102 ASN A CA 1
ATOM 786 C C . ASN A 1 102 ? -12.445 -4.626 23.780 1.00 89.75 102 ASN A C 1
ATOM 788 O O . ASN A 1 102 ? -11.355 -5.122 24.077 1.00 89.75 102 ASN A O 1
ATOM 792 N N . PHE A 1 103 ? -12.807 -3.400 24.142 1.00 88.88 103 PHE A N 1
ATOM 793 C CA . PHE A 1 103 ? -11.990 -2.451 24.894 1.00 88.88 103 PHE A CA 1
ATOM 794 C C . PHE A 1 103 ? -12.625 -2.022 26.226 1.00 88.88 103 PHE A C 1
ATOM 796 O O . PHE A 1 103 ? -12.126 -1.087 26.867 1.00 88.88 103 PHE A O 1
ATOM 803 N N . ASP A 1 104 ? -13.661 -2.735 26.670 1.00 86.75 104 ASP A N 1
ATOM 804 C CA . ASP A 1 104 ? -14.429 -2.447 27.878 1.00 86.75 104 ASP A CA 1
ATOM 805 C C . ASP A 1 104 ? -13.497 -2.339 29.107 1.00 86.75 104 ASP A C 1
ATOM 807 O O . ASP A 1 104 ? -12.676 -3.235 29.352 1.00 86.75 104 ASP A O 1
ATOM 811 N N . PRO A 1 105 ? -13.542 -1.221 29.859 1.00 85.38 105 PRO A N 1
ATOM 812 C CA . PRO A 1 105 ? -12.699 -1.020 31.031 1.00 85.38 105 PRO A CA 1
ATOM 813 C C . PRO A 1 105 ? -13.121 -1.842 32.258 1.00 85.38 105 PRO A C 1
ATOM 815 O O . PRO A 1 105 ? -12.358 -1.863 33.225 1.00 85.38 105 PRO A O 1
ATOM 818 N N . ASP A 1 106 ? -14.284 -2.504 32.250 1.00 88.12 106 ASP A N 1
ATOM 819 C CA . ASP A 1 106 ? -14.748 -3.339 33.361 1.00 88.12 106 ASP A CA 1
ATOM 820 C C . ASP A 1 106 ? -13.699 -4.428 33.691 1.00 88.12 106 ASP A C 1
ATOM 822 O O . ASP A 1 106 ? -13.275 -5.180 32.800 1.00 88.12 106 ASP A O 1
ATOM 826 N N . PRO A 1 107 ? -13.273 -4.559 34.965 1.00 90.06 107 PRO A N 1
ATOM 827 C CA . PRO A 1 107 ? -12.306 -5.567 35.395 1.00 90.06 107 PRO A CA 1
ATOM 828 C C . PRO A 1 107 ? -12.622 -6.994 34.929 1.00 90.06 107 PRO A C 1
ATOM 830 O O . PRO A 1 107 ? -11.692 -7.766 34.678 1.00 90.06 107 PRO A O 1
ATOM 833 N N . LYS A 1 108 ? -13.905 -7.346 34.751 1.00 91.25 108 LYS A N 1
ATOM 834 C CA . LYS A 1 108 ? -14.325 -8.669 34.259 1.00 91.25 108 LYS A CA 1
ATOM 835 C C . LYS A 1 108 ? -13.859 -8.961 32.828 1.00 91.25 108 LYS A C 1
ATOM 837 O O . LYS A 1 108 ? -13.682 -10.122 32.467 1.00 91.25 108 LYS A O 1
ATOM 842 N N . TYR A 1 109 ? -13.623 -7.924 32.024 1.00 90.12 109 TYR A N 1
ATOM 843 C CA . TYR A 1 109 ? -13.181 -8.036 30.635 1.00 90.12 109 TYR A CA 1
ATOM 844 C C . TYR A 1 109 ? -11.698 -7.725 30.439 1.00 90.12 109 TYR A C 1
ATOM 846 O O . TYR A 1 109 ? -11.216 -7.786 29.308 1.00 90.12 109 TYR A O 1
ATOM 854 N N . LYS A 1 110 ? -10.937 -7.484 31.517 1.00 92.19 110 LYS A N 1
ATOM 855 C CA . LYS A 1 110 ? -9.508 -7.137 31.461 1.00 92.19 110 LYS A CA 1
ATOM 856 C C . LYS A 1 110 ? -8.698 -8.049 30.529 1.00 92.19 110 LYS A C 1
ATOM 858 O O . LYS A 1 110 ? -7.992 -7.561 29.652 1.00 92.19 110 LYS A O 1
ATOM 863 N N . ALA A 1 111 ? -8.859 -9.367 30.652 1.00 92.44 111 ALA A N 1
ATOM 864 C CA . ALA A 1 111 ? -8.139 -10.327 29.813 1.00 92.44 111 ALA A CA 1
ATOM 865 C C . ALA A 1 111 ? -8.542 -10.263 28.323 1.00 92.44 111 ALA A C 1
ATOM 867 O O . ALA A 1 111 ? -7.718 -10.511 27.442 1.00 92.44 111 ALA A O 1
ATOM 868 N N . ILE A 1 112 ? -9.806 -9.944 28.019 1.00 91.69 112 ILE A N 1
ATOM 869 C CA . ILE A 1 112 ? -10.299 -9.795 26.639 1.00 91.69 112 ILE A CA 1
ATOM 870 C C . ILE A 1 112 ? -9.787 -8.480 26.044 1.00 91.69 112 ILE A C 1
ATOM 872 O O . ILE A 1 112 ? -9.342 -8.461 24.894 1.00 91.69 112 ILE A O 1
ATOM 876 N N . LYS A 1 113 ? -9.781 -7.409 26.840 1.00 91.44 113 LYS A N 1
ATOM 877 C CA . LYS A 1 113 ? -9.223 -6.107 26.475 1.00 91.44 113 LYS A CA 1
ATOM 878 C C . LYS A 1 113 ? -7.740 -6.193 26.143 1.00 91.44 113 LYS A C 1
ATOM 880 O O . LYS A 1 113 ? -7.330 -5.746 25.076 1.00 91.44 113 LYS A O 1
ATOM 885 N N . GLU A 1 114 ? -6.944 -6.827 27.000 1.00 93.06 114 GLU A N 1
ATOM 886 C CA . GLU A 1 114 ? -5.510 -7.033 26.761 1.00 93.06 114 GLU A CA 1
ATOM 887 C C . GLU A 1 114 ? -5.260 -7.825 25.468 1.00 93.06 114 GLU A C 1
ATOM 889 O O . GLU A 1 114 ? -4.422 -7.438 24.652 1.00 93.06 114 GLU A O 1
ATOM 894 N N . LYS A 1 115 ? -6.041 -8.885 25.213 1.00 93.81 115 LYS A N 1
ATOM 895 C CA . LYS A 1 115 ? -5.963 -9.649 23.955 1.00 93.81 115 LYS A CA 1
ATOM 896 C C . LYS A 1 115 ? -6.374 -8.825 22.733 1.00 93.81 115 LYS A C 1
ATOM 898 O O . LYS A 1 115 ? -5.741 -8.953 21.687 1.00 93.81 115 LYS A O 1
ATOM 903 N N . SER A 1 116 ? -7.413 -8.000 22.842 1.00 92.75 116 SER A N 1
ATOM 904 C CA . SER A 1 116 ? -7.891 -7.143 21.748 1.00 92.75 116 SER A CA 1
ATOM 905 C C . SER A 1 116 ? -6.868 -6.066 21.401 1.00 92.75 116 SER A C 1
ATOM 907 O O . SER A 1 116 ? -6.525 -5.911 20.231 1.00 92.75 116 SER A O 1
ATOM 909 N N . LEU A 1 117 ? -6.306 -5.401 22.416 1.00 91.31 117 LEU A N 1
ATOM 910 C CA . LEU A 1 117 ? -5.211 -4.444 22.251 1.00 91.31 117 LEU A CA 1
ATOM 911 C C . LEU A 1 117 ? -3.990 -5.104 21.614 1.00 91.31 117 LEU A C 1
ATOM 913 O O . LEU A 1 117 ? -3.431 -4.558 20.667 1.00 91.31 117 LEU A O 1
ATOM 917 N N . LYS A 1 118 ? -3.612 -6.305 22.069 1.00 94.50 118 LYS A N 1
ATOM 918 C CA . LYS A 1 118 ? -2.501 -7.044 21.465 1.00 94.50 118 LYS A CA 1
ATOM 919 C C . LYS A 1 118 ? -2.763 -7.354 19.989 1.00 94.50 118 LYS A C 1
ATOM 921 O O . LYS A 1 118 ? -1.917 -7.055 19.159 1.00 94.50 118 LYS A O 1
ATOM 926 N N . ARG A 1 119 ? -3.934 -7.904 19.642 1.00 94.62 119 ARG A N 1
ATOM 927 C CA . ARG A 1 119 ? -4.298 -8.223 18.246 1.00 94.62 119 ARG A CA 1
ATOM 928 C C . ARG A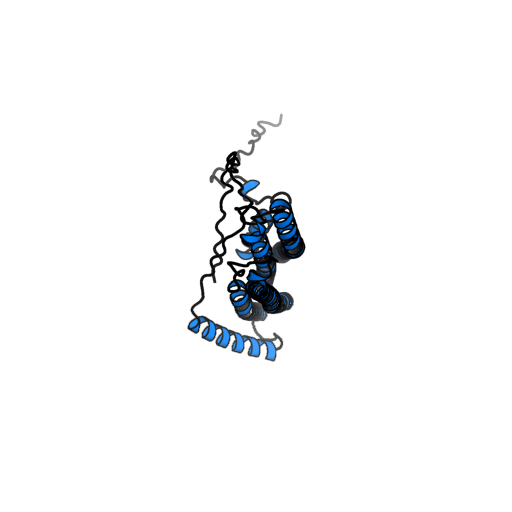 1 119 ? -4.291 -6.988 17.348 1.00 94.62 119 ARG A C 1
ATOM 930 O O . ARG A 1 119 ? -3.838 -7.076 16.212 1.00 94.62 119 ARG A O 1
ATOM 937 N N . PHE A 1 120 ? -4.796 -5.863 17.848 1.00 92.31 120 PHE A N 1
ATOM 938 C CA . PHE A 1 120 ? -4.780 -4.596 17.126 1.00 92.31 120 PHE A CA 1
ATOM 939 C C . PHE A 1 120 ? -3.349 -4.092 16.903 1.00 92.31 120 PHE A C 1
ATOM 941 O O . PHE A 1 120 ? -2.970 -3.827 15.765 1.00 92.31 120 PHE A O 1
ATOM 948 N N . ASN A 1 121 ? -2.533 -4.037 17.958 1.00 92.44 121 ASN A N 1
ATOM 949 C CA . ASN A 1 121 ? -1.149 -3.570 17.870 1.00 92.44 121 ASN A CA 1
ATOM 950 C C . ASN A 1 121 ? -0.291 -4.473 16.975 1.00 92.44 121 ASN A C 1
ATOM 952 O O . ASN A 1 121 ? 0.416 -3.960 16.110 1.00 92.44 121 ASN A O 1
ATOM 956 N N . ASP A 1 122 ? -0.411 -5.798 17.116 1.00 95.38 122 ASP A N 1
ATOM 957 C CA . ASP A 1 122 ? 0.272 -6.769 16.256 1.00 95.38 122 ASP A CA 1
ATOM 958 C C . ASP A 1 122 ? -0.114 -6.555 14.781 1.00 95.38 122 ASP A C 1
ATOM 960 O O . ASP A 1 122 ? 0.743 -6.590 13.899 1.00 95.38 122 ASP A O 1
ATOM 964 N N . TRP A 1 123 ? -1.401 -6.314 14.496 1.00 94.75 123 TRP A N 1
ATOM 965 C CA . TRP A 1 123 ? -1.871 -6.047 13.135 1.00 94.75 123 TRP A CA 1
ATOM 966 C C . TRP A 1 123 ? -1.293 -4.742 12.576 1.00 94.75 123 TRP A C 1
ATOM 968 O O . TRP A 1 123 ? -0.793 -4.743 11.451 1.00 94.75 123 TRP A O 1
ATOM 978 N N . VAL A 1 124 ? -1.301 -3.651 13.353 1.00 92.31 124 VAL A N 1
ATOM 979 C CA . VAL A 1 124 ? -0.702 -2.366 12.949 1.00 92.31 124 VAL A CA 1
ATOM 980 C C . VAL A 1 124 ? 0.793 -2.527 12.679 1.00 92.31 124 VAL A C 1
ATOM 982 O O . VAL A 1 124 ? 1.290 -2.049 11.657 1.00 92.31 124 VAL A O 1
ATOM 985 N N . GLU A 1 125 ? 1.519 -3.209 13.564 1.00 94.69 125 GLU A N 1
ATOM 986 C CA . GLU A 1 125 ? 2.954 -3.453 13.418 1.00 94.69 125 GLU A CA 1
ATOM 987 C C . GLU A 1 125 ? 3.249 -4.276 12.160 1.00 94.69 125 GLU A C 1
ATOM 989 O O . GLU A 1 125 ? 4.098 -3.895 11.352 1.00 94.69 125 GLU A O 1
ATOM 994 N N . GLN A 1 126 ? 2.506 -5.363 11.936 1.00 95.38 126 GLN A N 1
ATOM 995 C CA . GLN A 1 126 ? 2.649 -6.184 10.734 1.00 95.38 126 GLN A CA 1
ATOM 996 C C . GLN A 1 126 ? 2.311 -5.400 9.464 1.00 95.38 126 GLN A C 1
ATOM 998 O O . GLN A 1 126 ? 3.062 -5.479 8.491 1.00 95.38 126 GLN A O 1
ATOM 1003 N N . LYS A 1 127 ? 1.238 -4.598 9.467 1.00 94.19 127 LYS A N 1
ATOM 1004 C CA . LYS A 1 127 ? 0.878 -3.729 8.339 1.00 94.19 127 LYS A CA 1
ATOM 1005 C C . LYS A 1 127 ? 1.991 -2.739 8.017 1.00 94.19 127 LYS A C 1
ATOM 1007 O O . LYS A 1 127 ? 2.372 -2.637 6.854 1.00 94.19 127 LYS A O 1
ATOM 1012 N N . LYS A 1 128 ? 2.556 -2.067 9.026 1.00 93.94 128 LYS A N 1
ATOM 1013 C CA . LYS A 1 128 ? 3.687 -1.140 8.852 1.00 93.94 128 LYS A CA 1
ATOM 1014 C C . LYS A 1 128 ? 4.937 -1.854 8.344 1.00 93.94 128 LYS A C 1
ATOM 1016 O O . LYS A 1 128 ? 5.575 -1.370 7.418 1.00 93.94 128 LYS A O 1
ATOM 1021 N N . LYS A 1 129 ? 5.266 -3.019 8.902 1.00 95.50 129 LYS A N 1
ATOM 1022 C CA . LYS A 1 129 ? 6.463 -3.787 8.539 1.00 95.50 129 LYS A CA 1
ATOM 1023 C C . LYS A 1 129 ? 6.398 -4.330 7.113 1.00 95.50 129 LYS A C 1
ATOM 1025 O O . LYS A 1 129 ? 7.309 -4.094 6.324 1.00 95.50 129 LYS A O 1
ATOM 1030 N N . VAL A 1 130 ? 5.334 -5.059 6.776 1.00 95.56 130 VAL A N 1
ATOM 1031 C CA . VAL A 1 130 ? 5.186 -5.669 5.444 1.00 95.56 130 VAL A CA 1
ATOM 1032 C C . VAL A 1 130 ? 4.912 -4.591 4.394 1.00 95.56 130 VAL A C 1
ATOM 1034 O O . VAL A 1 130 ? 5.482 -4.645 3.307 1.00 95.56 130 VAL A O 1
ATOM 1037 N N . GLY A 1 131 ? 4.118 -3.571 4.740 1.00 95.44 131 GLY A N 1
ATOM 1038 C CA . GLY A 1 131 ? 3.876 -2.412 3.881 1.00 95.44 131 GLY A CA 1
ATOM 1039 C C . GLY A 1 131 ? 5.159 -1.637 3.593 1.00 95.44 131 GLY A C 1
ATOM 1040 O O . GLY A 1 131 ? 5.443 -1.365 2.435 1.00 95.44 131 GLY A O 1
ATOM 1041 N N . GLY A 1 132 ? 5.983 -1.375 4.612 1.00 95.62 132 GLY A N 1
ATOM 1042 C CA . GLY A 1 132 ? 7.289 -0.732 4.454 1.00 95.62 132 GLY A CA 1
ATOM 1043 C C . GLY A 1 132 ? 8.248 -1.535 3.570 1.00 95.62 132 GLY A C 1
ATOM 1044 O O . GLY A 1 132 ? 8.880 -0.958 2.692 1.00 95.62 132 GLY A O 1
ATOM 1045 N N . SER A 1 133 ? 8.297 -2.865 3.727 1.00 96.31 133 SER A N 1
ATOM 1046 C CA . SER A 1 133 ? 9.088 -3.744 2.845 1.00 96.31 133 SER A CA 1
ATOM 1047 C C . SER A 1 133 ? 8.656 -3.624 1.382 1.00 96.31 133 SER A C 1
ATOM 1049 O O . SER A 1 133 ? 9.493 -3.419 0.500 1.00 96.31 133 SER A O 1
ATOM 1051 N N . ALA A 1 134 ? 7.347 -3.702 1.119 1.00 96.56 134 ALA A N 1
ATOM 1052 C CA . ALA A 1 134 ? 6.807 -3.551 -0.229 1.00 96.56 134 ALA A CA 1
ATOM 1053 C C . ALA A 1 134 ? 7.099 -2.150 -0.796 1.00 96.56 134 ALA A C 1
ATOM 1055 O O . ALA A 1 134 ? 7.575 -2.039 -1.926 1.00 96.56 134 ALA A O 1
ATOM 1056 N N . THR A 1 135 ? 6.893 -1.096 0.002 1.00 96.31 135 THR A N 1
ATOM 1057 C CA . THR A 1 135 ? 7.199 0.295 -0.358 1.00 96.31 135 THR A CA 1
ATOM 1058 C C . THR A 1 135 ? 8.649 0.454 -0.793 1.00 96.31 135 THR A C 1
ATOM 1060 O O . THR A 1 135 ? 8.890 0.881 -1.919 1.00 96.31 135 THR A O 1
ATOM 1063 N N . SER A 1 136 ? 9.616 0.023 0.022 1.00 96.94 136 SER A N 1
ATOM 1064 C CA . SER A 1 136 ? 11.038 0.156 -0.315 1.00 96.94 136 SER A CA 1
ATOM 1065 C C . SER A 1 136 ? 11.417 -0.587 -1.598 1.00 96.94 136 SER A C 1
ATOM 1067 O O . SER A 1 136 ? 12.243 -0.108 -2.377 1.00 96.94 136 SER A O 1
ATOM 1069 N N . LYS A 1 137 ? 10.802 -1.745 -1.871 1.00 97.00 137 LYS A N 1
ATOM 1070 C CA . LYS A 1 137 ? 11.038 -2.472 -3.128 1.00 97.00 137 LYS A CA 1
ATOM 1071 C C . LYS A 1 137 ? 10.464 -1.736 -4.339 1.00 97.00 137 LYS A C 1
ATOM 1073 O O . LYS A 1 137 ? 11.144 -1.656 -5.361 1.00 97.00 137 LYS A O 1
ATOM 1078 N N . TYR A 1 138 ? 9.257 -1.176 -4.239 1.00 97.06 138 TYR A N 1
ATOM 1079 C CA . TYR A 1 138 ? 8.670 -0.377 -5.320 1.00 97.06 138 TYR A CA 1
ATOM 1080 C C . TYR A 1 138 ? 9.421 0.941 -5.543 1.00 97.06 138 TYR A C 1
ATOM 1082 O O . TYR A 1 138 ? 9.649 1.316 -6.689 1.00 97.06 138 TYR A O 1
ATOM 1090 N N . GLU A 1 139 ? 9.891 1.605 -4.488 1.00 94.94 139 GLU A N 1
ATOM 1091 C CA . GLU A 1 139 ? 10.795 2.757 -4.606 1.00 94.94 139 GLU A CA 1
ATOM 1092 C C . GLU A 1 139 ? 12.091 2.375 -5.336 1.00 94.94 139 GLU A C 1
ATOM 1094 O O . GLU A 1 139 ? 12.550 3.100 -6.221 1.00 94.94 139 GLU A O 1
ATOM 1099 N N . GLY A 1 140 ? 12.636 1.186 -5.057 1.00 94.81 140 GLY A N 1
ATOM 1100 C CA . GLY A 1 140 ? 13.767 0.626 -5.798 1.00 94.81 140 GLY A CA 1
ATOM 1101 C C . GLY A 1 140 ? 13.495 0.466 -7.299 1.00 94.81 140 GLY A C 1
ATOM 1102 O O . GLY A 1 140 ? 14.391 0.707 -8.109 1.00 94.81 140 GLY A O 1
ATOM 1103 N N . VAL A 1 141 ? 12.261 0.127 -7.694 1.00 94.88 141 VAL A N 1
ATOM 1104 C CA . VAL A 1 141 ? 11.853 0.064 -9.110 1.00 94.88 141 VAL A CA 1
ATOM 1105 C C . VAL A 1 141 ? 11.881 1.446 -9.761 1.00 94.88 141 VAL A C 1
ATOM 1107 O O . VAL A 1 141 ? 12.341 1.565 -10.896 1.00 94.88 141 VAL A O 1
ATOM 1110 N N . LEU A 1 142 ? 11.465 2.503 -9.055 1.00 91.44 142 LEU A N 1
ATOM 1111 C CA . LEU A 1 142 ? 11.542 3.877 -9.575 1.00 91.44 142 LEU A CA 1
ATOM 1112 C C . LEU A 1 142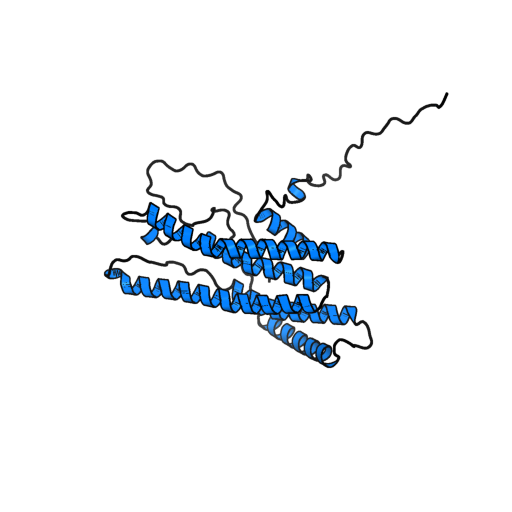 ? 12.990 4.269 -9.919 1.00 91.44 142 LEU A C 1
ATOM 1114 O O . LEU A 1 142 ? 13.240 4.953 -10.913 1.00 91.44 142 LEU A O 1
ATOM 1118 N N . GLY A 1 143 ? 13.961 3.773 -9.145 1.00 90.69 143 GLY A N 1
ATOM 1119 C CA . GLY A 1 143 ? 15.392 3.974 -9.389 1.00 90.69 143 GLY A CA 1
ATOM 1120 C C . GLY A 1 143 ? 15.921 3.336 -10.681 1.00 90.69 143 GLY A C 1
ATOM 1121 O O . GLY A 1 143 ? 16.965 3.756 -11.181 1.00 90.69 143 GLY A O 1
ATOM 1122 N N . ILE A 1 144 ? 15.200 2.370 -11.261 1.00 91.44 144 ILE A N 1
ATOM 1123 C CA . ILE A 1 144 ? 15.564 1.703 -12.524 1.00 91.44 144 ILE A CA 1
ATOM 1124 C C . ILE A 1 144 ? 15.346 2.639 -13.718 1.00 91.44 144 ILE A C 1
ATOM 1126 O O . ILE A 1 144 ? 16.017 2.491 -14.740 1.00 91.44 144 ILE A O 1
ATOM 1130 N N . LYS A 1 145 ? 14.458 3.635 -13.581 1.00 87.12 145 LYS A N 1
ATOM 1131 C CA . LYS A 1 145 ? 14.131 4.620 -14.626 1.00 87.12 145 LYS A CA 1
ATOM 1132 C C . LYS A 1 145 ? 13.605 3.973 -15.915 1.00 87.12 145 LYS A C 1
ATOM 1134 O O . LYS A 1 145 ? 13.923 4.415 -17.017 1.00 87.12 145 LYS A O 1
ATOM 1139 N N . ASP A 1 146 ? 12.816 2.912 -15.769 1.00 89.44 146 ASP A N 1
ATOM 1140 C CA . ASP A 1 146 ? 12.006 2.336 -16.846 1.00 89.44 146 ASP A CA 1
ATOM 1141 C C . ASP A 1 146 ? 10.575 2.883 -16.771 1.00 89.44 146 ASP A C 1
ATOM 1143 O O . ASP A 1 146 ? 9.979 2.887 -15.693 1.00 89.44 146 ASP A O 1
ATOM 1147 N N . ALA A 1 147 ? 10.017 3.338 -17.895 1.00 87.56 147 ALA A N 1
ATOM 1148 C CA . ALA A 1 147 ? 8.752 4.068 -17.897 1.00 87.56 147 ALA A CA 1
ATOM 1149 C C . ALA A 1 147 ? 7.568 3.225 -17.402 1.00 87.56 147 ALA A C 1
ATOM 1151 O O . ALA A 1 147 ? 6.877 3.603 -16.452 1.00 87.56 147 ALA A O 1
ATOM 1152 N N . ALA A 1 148 ? 7.367 2.053 -18.005 1.00 89.62 148 ALA A N 1
ATOM 1153 C CA . ALA A 1 148 ? 6.237 1.184 -17.702 1.00 89.62 148 ALA A CA 1
ATOM 1154 C C . ALA A 1 148 ? 6.269 0.684 -16.248 1.00 89.62 148 ALA A C 1
ATOM 1156 O O . ALA A 1 148 ? 5.256 0.716 -15.538 1.00 89.62 148 ALA A O 1
ATOM 1157 N N . ASN A 1 149 ? 7.441 0.254 -15.777 1.00 92.81 149 ASN A N 1
ATOM 1158 C CA . ASN A 1 149 ? 7.592 -0.255 -14.419 1.00 92.81 149 ASN A CA 1
ATOM 1159 C C . ASN A 1 149 ? 7.560 0.862 -13.371 1.00 92.81 149 ASN A C 1
ATOM 1161 O O . ASN A 1 149 ? 7.049 0.628 -12.278 1.00 92.81 149 ASN A O 1
ATOM 1165 N N . SER A 1 150 ? 8.012 2.080 -13.695 1.00 91.44 150 SER A N 1
ATOM 1166 C CA . SER A 1 150 ? 7.918 3.217 -12.767 1.00 91.44 150 SER A CA 1
ATOM 1167 C C . SER A 1 150 ? 6.468 3.619 -12.503 1.00 91.44 150 SER A C 1
ATOM 1169 O O . SER A 1 150 ? 6.091 3.848 -11.357 1.00 91.44 150 SER A O 1
ATOM 1171 N N . ILE A 1 151 ? 5.631 3.643 -13.544 1.00 91.38 151 ILE A N 1
ATOM 1172 C CA . ILE A 1 151 ? 4.194 3.930 -13.407 1.00 91.38 151 ILE A CA 1
ATOM 1173 C C . ILE A 1 151 ? 3.510 2.826 -12.595 1.00 91.38 151 ILE A C 1
ATOM 1175 O O . ILE A 1 151 ? 2.728 3.111 -11.689 1.00 91.38 151 ILE A O 1
ATOM 1179 N N . THR A 1 152 ? 3.853 1.563 -12.864 1.00 93.38 152 THR A N 1
ATOM 1180 C CA . THR A 1 152 ? 3.338 0.415 -12.100 1.00 93.38 152 THR A CA 1
ATOM 1181 C C . THR A 1 152 ? 3.723 0.505 -10.620 1.00 93.38 152 THR A C 1
ATOM 1183 O O . THR A 1 152 ? 2.875 0.323 -9.747 1.00 93.38 152 THR A O 1
ATOM 1186 N N . ALA A 1 153 ? 4.986 0.819 -10.320 1.00 94.50 153 ALA A N 1
ATOM 1187 C CA . ALA A 1 153 ? 5.478 0.971 -8.956 1.00 94.50 153 ALA A CA 1
ATOM 1188 C C . ALA A 1 153 ? 4.798 2.139 -8.225 1.00 94.50 153 ALA A C 1
ATOM 1190 O O . ALA A 1 153 ? 4.336 1.959 -7.101 1.00 94.50 153 ALA A O 1
ATOM 1191 N N . ALA A 1 154 ? 4.651 3.299 -8.873 1.00 93.88 154 ALA A N 1
ATOM 1192 C CA . ALA A 1 154 ? 3.939 4.444 -8.303 1.00 93.88 154 ALA A CA 1
ATOM 1193 C C . ALA A 1 154 ? 2.468 4.114 -7.989 1.00 93.88 154 ALA A C 1
ATOM 1195 O O . ALA A 1 154 ? 1.981 4.419 -6.900 1.00 93.88 154 ALA A O 1
ATOM 1196 N N . ALA A 1 155 ? 1.779 3.407 -8.891 1.00 94.75 155 ALA A N 1
ATOM 1197 C CA . ALA A 1 155 ? 0.419 2.930 -8.645 1.00 94.75 155 ALA A CA 1
ATOM 1198 C C . ALA A 1 155 ? 0.346 2.001 -7.419 1.00 94.75 155 ALA A C 1
ATOM 1200 O O . ALA A 1 155 ? -0.556 2.121 -6.591 1.00 94.75 155 ALA A O 1
ATOM 1201 N N . ARG A 1 156 ? 1.308 1.082 -7.271 1.00 95.69 156 ARG A N 1
ATOM 1202 C CA . ARG A 1 156 ? 1.375 0.157 -6.129 1.00 95.69 156 ARG A CA 1
ATOM 1203 C C . ARG A 1 156 ? 1.643 0.863 -4.803 1.00 95.69 156 ARG A C 1
ATOM 1205 O O . ARG A 1 156 ? 1.023 0.500 -3.806 1.00 95.69 156 ARG A O 1
ATOM 1212 N N . LEU A 1 157 ? 2.496 1.885 -4.795 1.00 95.81 157 LEU A N 1
ATOM 1213 C CA . LEU A 1 157 ? 2.725 2.730 -3.619 1.00 95.81 157 LEU A CA 1
ATOM 1214 C C . LEU A 1 157 ? 1.426 3.397 -3.149 1.00 95.81 157 LEU A C 1
ATOM 1216 O O . LEU A 1 157 ? 1.108 3.343 -1.960 1.00 95.81 157 LEU A O 1
ATOM 1220 N N . GLY A 1 158 ? 0.631 3.926 -4.086 1.00 94.69 158 GLY A N 1
ATOM 1221 C CA . GLY A 1 158 ? -0.697 4.466 -3.784 1.00 94.69 158 GLY A CA 1
ATOM 1222 C C . GLY A 1 158 ? -1.612 3.416 -3.159 1.00 94.69 158 GLY A C 1
ATOM 1223 O O . GLY A 1 158 ? -2.186 3.642 -2.097 1.00 94.69 158 GLY A O 1
ATOM 1224 N N . GLN A 1 159 ? -1.662 2.216 -3.741 1.00 93.75 159 GLN A N 1
ATOM 1225 C CA . GLN A 1 159 ? -2.500 1.128 -3.232 1.00 93.75 159 GLN A CA 1
ATOM 1226 C C . GLN A 1 159 ? -2.119 0.647 -1.827 1.00 93.75 159 GLN A C 1
ATOM 1228 O O . GLN A 1 159 ? -3.012 0.267 -1.067 1.00 93.75 159 GLN A O 1
ATOM 1233 N N . ILE A 1 160 ? -0.829 0.639 -1.469 1.00 95.12 160 ILE A N 1
ATOM 1234 C CA . ILE A 1 160 ? -0.375 0.286 -0.113 1.00 95.12 160 ILE A CA 1
ATOM 1235 C C . ILE A 1 160 ? -0.952 1.275 0.898 1.00 95.12 160 ILE A C 1
ATOM 1237 O O . ILE A 1 160 ? -1.581 0.865 1.874 1.00 95.12 160 ILE A O 1
ATOM 1241 N N . ALA A 1 161 ? -0.765 2.572 0.656 1.00 94.06 161 ALA A N 1
ATOM 1242 C CA . ALA A 1 161 ? -1.219 3.613 1.568 1.00 94.06 161 ALA A CA 1
ATOM 1243 C C . ALA A 1 161 ? -2.755 3.645 1.659 1.00 94.06 161 ALA A C 1
ATOM 1245 O O . ALA A 1 161 ? -3.310 3.621 2.759 1.00 94.06 161 ALA A O 1
ATOM 1246 N N . GLN A 1 162 ? -3.435 3.565 0.510 1.00 91.62 162 GLN A N 1
ATOM 1247 C CA . GLN A 1 162 ? -4.894 3.544 0.433 1.00 91.62 162 GLN A CA 1
ATOM 1248 C C . GLN A 1 162 ? -5.502 2.341 1.150 1.00 91.62 162 GLN A C 1
ATOM 1250 O O . GLN A 1 162 ? -6.488 2.468 1.861 1.00 91.62 162 GLN A O 1
ATOM 1255 N N . ASN A 1 163 ? -4.931 1.144 0.982 1.00 91.75 163 ASN A N 1
ATOM 1256 C CA . ASN A 1 163 ? -5.468 -0.040 1.642 1.00 91.75 163 ASN A CA 1
ATOM 1257 C C . ASN A 1 163 ? -5.380 0.069 3.167 1.00 91.75 163 ASN A C 1
ATOM 1259 O O . ASN A 1 163 ? -6.263 -0.440 3.859 1.00 91.75 163 ASN A O 1
ATOM 1263 N N . PHE A 1 164 ? -4.335 0.714 3.690 1.00 92.50 164 PHE A N 1
ATOM 1264 C CA . PHE A 1 164 ? -4.219 0.924 5.124 1.00 92.50 164 PHE A CA 1
ATOM 1265 C C . PHE A 1 164 ? -5.252 1.941 5.618 1.00 92.50 164 PHE A C 1
ATOM 1267 O O . PHE A 1 164 ? -5.975 1.647 6.570 1.00 92.50 164 PHE A O 1
ATOM 1274 N N . SER A 1 165 ? -5.364 3.101 4.961 1.00 91.00 165 SER A N 1
ATOM 1275 C CA . SER A 1 165 ? -6.351 4.115 5.345 1.00 91.00 165 SER A CA 1
ATOM 1276 C C . SER A 1 165 ? -7.776 3.564 5.253 1.00 91.00 165 SER A C 1
ATOM 1278 O O . SER A 1 165 ? -8.544 3.686 6.205 1.00 91.00 165 SER A O 1
ATOM 1280 N N . ASP A 1 166 ? -8.111 2.862 4.167 1.00 87.25 166 ASP A N 1
ATOM 1281 C CA . ASP A 1 166 ? -9.415 2.227 3.976 1.00 87.25 166 ASP A CA 1
ATOM 1282 C C . ASP A 1 166 ? -9.725 1.224 5.094 1.00 87.25 166 ASP A C 1
ATOM 1284 O O . ASP A 1 166 ? -10.844 1.215 5.606 1.00 87.25 166 ASP A O 1
ATOM 1288 N N . ALA A 1 167 ? -8.751 0.411 5.518 1.00 88.25 167 ALA A N 1
ATOM 1289 C CA . ALA A 1 167 ? -8.940 -0.555 6.602 1.00 88.25 167 ALA A CA 1
ATOM 1290 C C . ALA A 1 167 ? -9.237 0.111 7.956 1.00 88.25 167 ALA A C 1
ATOM 1292 O O . ALA A 1 167 ? -9.961 -0.465 8.762 1.00 88.25 167 ALA A O 1
ATOM 1293 N N . LEU A 1 168 ? -8.698 1.308 8.205 1.00 88.75 168 LEU A N 1
ATOM 1294 C CA . LEU A 1 168 ? -8.962 2.080 9.423 1.00 88.75 168 LEU A CA 1
ATOM 1295 C C . LEU A 1 168 ? -10.327 2.776 9.360 1.00 88.75 168 LEU A C 1
ATOM 1297 O O . LEU A 1 168 ? -11.101 2.704 10.309 1.00 88.75 168 LEU A O 1
ATOM 1301 N N . PHE A 1 169 ? -10.672 3.375 8.218 1.00 85.06 169 PHE A N 1
ATOM 1302 C CA . PHE A 1 169 ? -11.980 4.004 8.026 1.00 85.06 169 PHE A CA 1
ATOM 1303 C C . PHE A 1 169 ? -13.138 2.995 8.021 1.00 85.06 169 PHE A C 1
ATOM 1305 O O . PHE A 1 169 ? -14.242 3.323 8.447 1.00 85.06 169 PHE A O 1
ATOM 1312 N N . THR A 1 170 ? -12.906 1.768 7.553 1.00 83.31 170 THR A N 1
ATOM 1313 C CA . THR A 1 170 ? -13.916 0.689 7.516 1.00 83.31 170 THR A CA 1
ATOM 1314 C C . THR A 1 170 ? -13.848 -0.256 8.709 1.00 83.31 170 THR A C 1
ATOM 1316 O O . THR A 1 170 ? -14.554 -1.266 8.728 1.00 83.31 170 THR A O 1
ATOM 1319 N N . ALA A 1 171 ? -13.008 0.044 9.701 1.00 84.50 171 ALA A N 1
ATOM 1320 C CA . ALA A 1 171 ? -12.914 -0.762 10.905 1.00 84.50 171 ALA A CA 1
ATOM 1321 C C . ALA A 1 171 ? -14.283 -0.844 11.595 1.00 84.50 171 ALA A C 1
ATOM 1323 O O . ALA A 1 171 ? -14.946 0.174 11.811 1.00 84.50 171 ALA A O 1
ATOM 1324 N N . GLU A 1 172 ? -14.698 -2.062 11.952 1.00 86.81 172 GLU A N 1
ATOM 1325 C CA . GLU A 1 172 ? -15.907 -2.252 12.749 1.00 86.81 172 GLU A CA 1
ATOM 1326 C C . GLU A 1 172 ? -15.699 -1.611 14.123 1.00 86.81 172 GLU A C 1
ATOM 1328 O O . GLU A 1 172 ? -14.747 -1.943 14.835 1.00 86.81 172 GLU A O 1
ATOM 1333 N N . ILE A 1 173 ? -16.611 -0.722 14.509 1.00 88.31 173 ILE A N 1
ATOM 1334 C CA . ILE A 1 173 ? -16.604 -0.124 15.838 1.00 88.31 173 ILE A CA 1
ATOM 1335 C C . ILE A 1 173 ? -17.072 -1.194 16.840 1.00 88.31 173 ILE A C 1
ATOM 1337 O O . ILE A 1 173 ? -18.204 -1.697 16.724 1.00 88.31 173 ILE A O 1
ATOM 1341 N N . PRO A 1 174 ? -16.236 -1.544 17.836 1.00 90.44 174 PRO A N 1
ATOM 1342 C CA . PRO A 1 174 ? -16.552 -2.568 18.826 1.00 90.44 174 PRO A CA 1
ATOM 1343 C C . PRO A 1 174 ? -17.896 -2.342 19.521 1.00 90.44 174 PRO A C 1
ATOM 1345 O O . PRO A 1 174 ? -18.304 -1.212 19.788 1.00 90.44 174 PRO A O 1
ATOM 1348 N N . LYS A 1 175 ? -18.611 -3.427 19.838 1.00 89.94 175 LYS A N 1
ATOM 1349 C CA . LYS A 1 175 ? -19.946 -3.337 20.461 1.00 89.94 175 LYS A CA 1
ATOM 1350 C C . LYS A 1 175 ? -19.919 -2.616 21.811 1.00 89.94 175 LYS A C 1
ATOM 1352 O O . LYS A 1 175 ? -20.849 -1.879 22.114 1.00 89.94 175 LYS A O 1
ATOM 1357 N N . ASP A 1 176 ? -18.867 -2.811 22.595 1.00 87.44 176 ASP A N 1
ATOM 1358 C CA . ASP A 1 176 ? -18.637 -2.154 23.888 1.00 87.44 176 ASP A CA 1
ATOM 1359 C C . ASP A 1 176 ? -18.384 -0.645 23.760 1.00 87.44 176 ASP A C 1
ATOM 1361 O O . ASP A 1 176 ? -18.729 0.113 24.661 1.00 87.44 176 ASP A O 1
ATOM 1365 N N . VAL A 1 177 ? -17.849 -0.194 22.622 1.00 87.81 177 VAL A N 1
ATOM 1366 C CA . VAL A 1 177 ? -17.691 1.234 22.307 1.00 87.81 177 VAL A CA 1
ATOM 1367 C C . VAL A 1 177 ? -19.044 1.852 21.938 1.00 87.81 177 VAL A C 1
ATOM 1369 O O . VAL A 1 177 ? -19.328 2.985 22.304 1.00 87.81 177 VAL A O 1
ATOM 1372 N N . ARG A 1 178 ? -19.912 1.085 21.268 1.00 89.62 178 ARG A N 1
ATOM 1373 C CA . ARG A 1 178 ? -21.229 1.531 20.775 1.00 89.62 178 ARG A CA 1
ATOM 1374 C C . ARG A 1 178 ? -22.363 1.456 21.796 1.00 89.62 178 ARG A C 1
ATOM 1376 O O . ARG A 1 178 ? -23.505 1.750 21.448 1.00 89.62 178 ARG A O 1
ATOM 1383 N N . THR A 1 179 ? -22.100 0.993 23.014 1.00 85.81 179 THR A N 1
ATOM 1384 C CA . THR A 1 179 ? -23.144 0.717 24.010 1.00 85.81 179 THR A CA 1
ATOM 1385 C C . THR A 1 179 ? -22.769 1.236 25.396 1.00 85.81 179 THR A C 1
ATOM 1387 O O . THR A 1 179 ? -21.605 1.487 25.702 1.00 85.81 179 THR A O 1
ATOM 1390 N N . GLY A 1 180 ? -23.783 1.393 26.250 1.00 83.56 180 GLY A N 1
ATOM 1391 C CA . GLY A 1 180 ? -23.619 1.861 27.625 1.00 83.56 180 GLY A CA 1
ATOM 1392 C C . GLY A 1 180 ? -23.611 3.383 27.764 1.00 83.56 180 GLY A C 1
ATOM 1393 O O . GLY A 1 180 ? -23.978 4.115 26.847 1.00 83.56 180 GLY A O 1
ATOM 1394 N N . GLU A 1 181 ? -23.221 3.846 28.950 1.00 82.81 181 GLU A N 1
ATOM 1395 C CA . GLU A 1 181 ? -23.083 5.273 29.243 1.00 82.81 181 GLU A CA 1
ATOM 1396 C C . GLU A 1 181 ? -21.946 5.875 28.405 1.00 82.81 181 GLU A C 1
ATOM 1398 O O . GLU A 1 181 ? -20.904 5.231 28.213 1.00 82.81 181 GLU A O 1
ATOM 1403 N N . PHE A 1 182 ? -22.161 7.091 27.902 1.00 84.69 182 PHE A N 1
ATOM 1404 C CA . PHE A 1 182 ? -21.236 7.820 27.027 1.00 84.69 182 PHE A CA 1
ATOM 1405 C C . PHE A 1 182 ? -20.880 7.096 25.716 1.00 84.69 182 PHE A C 1
ATOM 1407 O O . PHE A 1 182 ? -19.739 7.134 25.253 1.00 84.69 182 PHE A O 1
ATOM 1414 N N . ALA A 1 183 ? -21.823 6.337 25.145 1.00 85.94 183 ALA A N 1
ATOM 1415 C CA . ALA A 1 183 ? -21.591 5.617 23.892 1.00 85.94 183 ALA A CA 1
ATOM 1416 C C . ALA A 1 183 ? -21.265 6.566 22.725 1.00 85.94 183 ALA A C 1
ATOM 1418 O O . ALA A 1 183 ? -20.414 6.230 21.906 1.00 85.94 183 ALA A O 1
ATOM 1419 N N . ASP A 1 184 ? -21.899 7.742 22.667 1.00 84.44 184 ASP A N 1
ATOM 1420 C CA . ASP A 1 184 ? -21.627 8.756 21.642 1.00 84.44 184 ASP A CA 1
ATOM 1421 C C . ASP A 1 184 ? -20.165 9.230 21.711 1.00 84.44 184 ASP A C 1
ATOM 1423 O O . ASP A 1 184 ? -19.434 9.155 20.724 1.00 84.44 184 ASP A O 1
ATOM 1427 N N . GLU A 1 185 ? -19.697 9.613 22.900 1.00 86.62 185 GLU A N 1
ATOM 1428 C CA . GLU A 1 185 ? -18.342 10.122 23.129 1.00 86.62 185 GLU A CA 1
ATOM 1429 C C . GLU A 1 185 ? -17.278 9.036 22.917 1.00 86.62 185 GLU A C 1
ATOM 1431 O O . GLU A 1 185 ? -16.186 9.304 22.417 1.00 86.62 185 GLU A O 1
ATOM 1436 N N . LYS A 1 186 ? -17.583 7.782 23.273 1.00 88.06 186 LYS A N 1
ATOM 1437 C CA . LYS A 1 186 ? -16.694 6.637 23.018 1.00 88.06 186 LYS A CA 1
ATOM 1438 C C . LYS A 1 186 ? -16.549 6.358 21.525 1.00 88.06 186 LYS A C 1
ATOM 1440 O O . LYS A 1 186 ? -15.442 6.067 21.070 1.00 88.06 186 LYS A O 1
ATOM 1445 N N . VAL A 1 187 ? -17.653 6.417 20.779 1.00 88.25 187 VAL A N 1
ATOM 1446 C CA . VAL A 1 187 ? -17.664 6.253 19.321 1.00 88.25 187 VAL A CA 1
ATOM 1447 C C . VAL A 1 187 ? -16.866 7.371 18.656 1.00 88.25 187 VAL A C 1
ATOM 1449 O O . VAL A 1 187 ? -16.006 7.073 17.829 1.00 88.25 187 VAL A O 1
ATOM 1452 N N . GLU A 1 188 ? -17.098 8.623 19.051 1.00 87.62 188 GLU A N 1
ATOM 1453 C CA . GLU A 1 188 ? -16.358 9.788 18.558 1.00 87.62 188 GLU A CA 1
ATOM 1454 C C . GLU A 1 188 ? -14.856 9.635 18.823 1.00 87.62 188 GLU A C 1
ATOM 1456 O O . GLU A 1 188 ? -14.071 9.598 17.879 1.00 87.62 188 GLU A O 1
ATOM 1461 N N . ALA A 1 189 ? -14.454 9.375 20.071 1.00 88.38 189 ALA A N 1
ATOM 1462 C CA . ALA A 1 189 ? -13.047 9.203 20.430 1.00 88.38 189 ALA A CA 1
ATOM 1463 C C . ALA A 1 189 ? -12.366 8.042 19.681 1.00 88.38 189 ALA A C 1
ATOM 1465 O O . ALA A 1 189 ? -11.191 8.133 19.311 1.00 88.38 189 ALA A O 1
ATOM 1466 N N . PHE A 1 190 ? -13.079 6.934 19.450 1.00 89.12 190 PHE A N 1
ATOM 1467 C CA . PHE A 1 190 ? -12.564 5.820 18.653 1.00 89.12 190 PHE A CA 1
ATOM 1468 C C . PHE A 1 190 ? -12.349 6.238 17.194 1.00 89.12 190 PHE A C 1
ATOM 1470 O O . PHE A 1 190 ? -11.296 5.950 16.618 1.00 89.12 190 PHE A O 1
ATOM 1477 N N . CYS A 1 191 ? -13.317 6.932 16.601 1.00 88.69 191 CYS A N 1
ATOM 1478 C CA . CYS A 1 191 ? -13.242 7.354 15.210 1.00 88.69 191 CYS A CA 1
ATOM 1479 C C . CYS A 1 191 ? -12.242 8.479 14.964 1.00 88.69 191 CYS A C 1
ATOM 1481 O O . CYS A 1 191 ? -11.546 8.431 13.949 1.00 88.69 191 CYS A O 1
ATOM 1483 N N . ASP A 1 192 ? -12.076 9.401 15.906 1.00 88.19 192 ASP A N 1
ATOM 1484 C CA . ASP A 1 192 ? -11.024 10.416 15.865 1.00 88.19 192 ASP A CA 1
ATOM 1485 C C . ASP A 1 192 ? -9.647 9.759 15.830 1.00 88.19 192 ASP A C 1
ATOM 1487 O O . ASP A 1 192 ? -8.814 10.090 14.989 1.00 88.19 192 ASP A O 1
ATOM 1491 N N . LYS A 1 193 ? -9.421 8.745 16.675 1.00 87.69 193 LYS A N 1
ATOM 1492 C CA . LYS A 1 193 ? -8.147 8.013 16.701 1.00 87.69 193 LYS A CA 1
ATOM 1493 C C . LYS A 1 193 ? -7.883 7.226 15.424 1.00 87.69 193 LYS A C 1
ATOM 1495 O O . LYS A 1 193 ? -6.740 7.172 14.975 1.00 87.69 193 LYS A O 1
ATOM 1500 N N . MET A 1 194 ? -8.907 6.616 14.828 1.00 87.94 194 MET A N 1
ATOM 1501 C CA . MET A 1 194 ? -8.749 5.941 13.534 1.00 87.94 194 MET A CA 1
ATOM 1502 C C . MET A 1 194 ? -8.445 6.946 12.419 1.00 87.94 194 MET A C 1
ATOM 1504 O O . MET A 1 194 ? -7.570 6.687 11.594 1.00 87.94 194 MET A O 1
ATOM 1508 N N . THR A 1 195 ? -9.115 8.098 12.428 1.00 86.88 195 THR A N 1
ATOM 1509 C CA . THR A 1 195 ? -8.946 9.173 11.439 1.00 86.88 195 THR A CA 1
ATOM 1510 C C . THR A 1 195 ? -7.562 9.813 11.528 1.00 86.88 195 THR A C 1
ATOM 1512 O O . THR A 1 195 ? -6.884 9.906 10.509 1.00 86.88 195 THR A O 1
ATOM 1515 N N . GLU A 1 196 ? -7.076 10.119 12.735 1.00 88.88 196 GLU A N 1
ATOM 1516 C CA . GLU A 1 196 ? -5.734 10.670 12.991 1.00 88.88 196 GLU A CA 1
ATOM 1517 C C . GLU A 1 196 ? -4.623 9.816 12.351 1.00 88.88 196 GLU A C 1
ATOM 1519 O O . GLU A 1 196 ? -3.627 10.331 11.843 1.00 88.88 196 GLU A O 1
ATOM 1524 N N . VAL A 1 197 ? -4.803 8.492 12.334 1.00 88.38 197 VAL A N 1
ATOM 1525 C CA . VAL A 1 197 ? -3.860 7.564 11.696 1.00 88.38 197 VAL A CA 1
ATOM 1526 C C . VAL A 1 197 ? -4.138 7.405 10.197 1.00 88.38 197 VAL A C 1
ATOM 1528 O O . VAL A 1 197 ? -3.200 7.233 9.417 1.00 88.38 197 VAL A O 1
ATOM 1531 N N . ALA A 1 198 ? -5.403 7.438 9.775 1.00 88.69 198 ALA A N 1
ATOM 1532 C CA . ALA A 1 198 ? -5.816 7.176 8.399 1.00 88.69 198 ALA A CA 1
ATOM 1533 C C . ALA A 1 198 ? -5.573 8.353 7.441 1.00 88.69 198 ALA A C 1
ATOM 1535 O O . ALA A 1 198 ? -5.203 8.120 6.291 1.00 88.69 198 ALA A O 1
ATOM 1536 N N . GLU A 1 199 ? -5.735 9.597 7.889 1.00 88.38 199 GLU A N 1
ATOM 1537 C CA . GLU A 1 199 ? -5.536 10.804 7.075 1.00 88.38 199 GLU A CA 1
ATOM 1538 C C . GLU A 1 199 ? -4.138 10.916 6.446 1.00 88.38 199 GLU A C 1
ATOM 1540 O O . GLU A 1 199 ? -4.057 11.082 5.225 1.00 88.38 199 GLU A O 1
ATOM 1545 N N . PRO A 1 200 ? -3.016 10.768 7.185 1.00 92.06 200 PRO A N 1
ATOM 1546 C CA . PRO A 1 200 ? -1.693 10.827 6.563 1.00 92.06 200 PRO A CA 1
ATOM 1547 C C . PRO A 1 200 ? -1.466 9.691 5.554 1.00 92.06 200 PRO A C 1
ATOM 1549 O O . PRO A 1 200 ? -0.734 9.864 4.579 1.00 92.06 200 PRO A O 1
ATOM 1552 N N . LEU A 1 201 ? -2.111 8.536 5.748 1.00 92.06 201 LEU A N 1
ATOM 1553 C CA . LEU A 1 201 ? -2.066 7.418 4.803 1.00 92.06 201 LEU A CA 1
ATOM 1554 C C . LEU A 1 201 ? -2.877 7.724 3.533 1.00 92.06 201 LEU A C 1
ATOM 1556 O O . LEU A 1 201 ? -2.427 7.428 2.427 1.00 92.06 201 LEU A O 1
ATOM 1560 N N . GLU A 1 202 ? -4.040 8.361 3.660 1.00 89.50 202 GLU A N 1
ATOM 1561 C CA . GLU A 1 202 ? -4.835 8.812 2.515 1.00 89.50 202 GLU A CA 1
ATOM 1562 C C . GLU A 1 202 ? -4.101 9.907 1.722 1.00 89.50 202 GLU A C 1
ATOM 1564 O O . GLU A 1 202 ? -4.005 9.822 0.497 1.00 89.50 202 GLU A O 1
ATOM 1569 N N . ALA A 1 203 ? -3.464 10.862 2.405 1.00 91.44 203 ALA A N 1
ATOM 1570 C CA . ALA A 1 203 ? -2.615 11.872 1.774 1.00 91.44 203 ALA A CA 1
ATOM 1571 C C . ALA A 1 203 ? -1.412 11.253 1.037 1.00 91.44 203 ALA A C 1
ATOM 1573 O O . ALA A 1 203 ? -1.104 11.642 -0.093 1.00 91.44 203 ALA A O 1
ATOM 1574 N N . ALA A 1 204 ? -0.756 10.250 1.631 1.00 92.12 204 ALA A N 1
ATOM 1575 C CA . ALA A 1 204 ? 0.317 9.506 0.971 1.00 92.12 204 ALA A CA 1
ATOM 1576 C C . ALA A 1 204 ? -0.183 8.760 -0.279 1.00 92.12 204 ALA A C 1
ATOM 1578 O O . ALA A 1 204 ? 0.503 8.740 -1.302 1.00 92.12 204 ALA A O 1
ATOM 1579 N N . SER A 1 205 ? -1.398 8.202 -0.229 1.00 92.75 205 SER A N 1
ATOM 1580 C CA . SER A 1 205 ? -2.037 7.584 -1.392 1.00 92.75 205 SER A CA 1
ATOM 1581 C C . SER A 1 205 ? -2.283 8.588 -2.517 1.00 92.75 205 SER A C 1
ATOM 1583 O O . SER A 1 205 ? -1.981 8.283 -3.671 1.00 92.75 205 SER A O 1
ATOM 1585 N N . LEU A 1 206 ? -2.825 9.768 -2.200 1.00 91.38 206 LEU A N 1
ATOM 1586 C CA . LEU A 1 206 ? -3.060 10.838 -3.174 1.00 91.38 206 LEU A CA 1
ATOM 1587 C C . LEU A 1 206 ? -1.754 11.275 -3.838 1.00 91.38 206 LEU A C 1
ATOM 1589 O O . LEU A 1 206 ? -1.687 11.373 -5.061 1.00 91.38 206 LEU A O 1
ATOM 1593 N N . ASN A 1 207 ? -0.698 11.471 -3.045 1.00 92.69 207 ASN A N 1
ATOM 1594 C CA . ASN A 1 207 ? 0.617 11.829 -3.565 1.00 92.69 207 ASN A CA 1
ATOM 1595 C C . ASN A 1 207 ? 1.139 10.760 -4.540 1.00 92.69 207 ASN A C 1
ATOM 1597 O O . ASN A 1 207 ? 1.480 11.080 -5.677 1.00 92.69 207 ASN A O 1
ATOM 1601 N N . ALA A 1 208 ? 1.130 9.486 -4.142 1.00 93.12 208 ALA A N 1
ATOM 1602 C CA . ALA A 1 208 ? 1.653 8.404 -4.971 1.00 93.12 208 ALA A CA 1
ATOM 1603 C C . ALA A 1 208 ? 0.884 8.232 -6.294 1.00 93.12 208 ALA A C 1
ATOM 1605 O O . ALA A 1 208 ? 1.502 8.051 -7.348 1.00 93.12 208 ALA A O 1
ATOM 1606 N N . TYR A 1 209 ? -0.449 8.346 -6.282 1.00 94.25 209 TYR A N 1
ATOM 1607 C CA . TYR A 1 209 ? -1.227 8.335 -7.524 1.00 94.25 209 TYR A CA 1
ATOM 1608 C C . TYR A 1 209 ? -1.009 9.597 -8.369 1.00 94.25 209 TYR A C 1
ATOM 1610 O O . TYR A 1 209 ? -0.954 9.501 -9.596 1.00 94.25 209 TYR A O 1
ATOM 1618 N N . GLY A 1 210 ? -0.805 10.758 -7.743 1.00 91.44 210 GLY A N 1
ATOM 1619 C CA . GLY A 1 210 ? -0.384 11.977 -8.433 1.00 91.44 210 GLY A CA 1
ATOM 1620 C C . GLY A 1 210 ? 0.955 11.787 -9.152 1.00 91.44 210 GLY A C 1
ATOM 1621 O O . GLY A 1 210 ? 1.061 12.063 -10.343 1.00 91.44 210 GLY A O 1
ATOM 1622 N N . VAL A 1 211 ? 1.954 11.210 -8.475 1.00 88.69 211 VAL A N 1
ATOM 1623 C CA . VAL A 1 211 ? 3.253 10.854 -9.073 1.00 88.69 211 VAL A CA 1
ATOM 1624 C C . VAL A 1 211 ? 3.078 9.869 -10.229 1.00 88.69 211 VAL A C 1
ATOM 1626 O O . VAL A 1 211 ? 3.715 10.038 -11.266 1.00 88.69 211 VAL A O 1
ATOM 1629 N N . CYS A 1 212 ? 2.203 8.870 -10.096 1.00 91.75 212 CYS A N 1
ATOM 1630 C CA . CYS A 1 212 ? 1.884 7.929 -11.171 1.00 91.75 212 CYS A CA 1
ATOM 1631 C C . CYS A 1 212 ? 1.381 8.643 -12.441 1.00 91.75 212 CYS A C 1
ATOM 1633 O O . CYS A 1 212 ? 1.861 8.348 -13.541 1.00 91.75 212 CYS A O 1
ATOM 1635 N N . LEU A 1 213 ? 0.466 9.611 -12.305 1.00 90.06 213 LEU A N 1
ATOM 1636 C CA . LEU A 1 213 ? -0.018 10.408 -13.437 1.00 90.06 213 LEU A CA 1
ATOM 1637 C C . LEU A 1 213 ? 1.056 11.334 -14.001 1.00 90.06 213 LEU A C 1
ATOM 1639 O O . LEU A 1 213 ? 1.273 11.338 -15.211 1.00 90.06 213 LEU A O 1
ATOM 1643 N N . THR A 1 214 ? 1.775 12.058 -13.142 1.00 87.81 214 THR A N 1
ATOM 1644 C CA . THR A 1 214 ? 2.877 12.933 -13.561 1.00 87.81 214 THR A CA 1
ATOM 1645 C C . THR A 1 214 ? 3.918 12.152 -14.357 1.00 87.81 214 THR A C 1
ATOM 1647 O O . THR A 1 214 ? 4.293 12.571 -15.447 1.00 87.81 214 THR A O 1
ATOM 1650 N N . LYS A 1 215 ? 4.319 10.966 -13.884 1.00 84.00 215 LYS A N 1
ATOM 1651 C CA . LYS A 1 215 ? 5.267 10.097 -14.594 1.00 84.00 215 LYS A CA 1
ATOM 1652 C C . LYS A 1 215 ? 4.717 9.595 -15.921 1.00 84.00 215 LYS A C 1
ATOM 1654 O O . LYS A 1 215 ? 5.457 9.563 -16.897 1.00 84.00 215 LYS A O 1
ATOM 1659 N N . SER A 1 216 ? 3.435 9.241 -15.975 1.00 86.56 216 SER A N 1
ATOM 1660 C CA . SER A 1 216 ? 2.785 8.829 -17.225 1.00 86.56 216 SER A CA 1
ATOM 1661 C C . SER A 1 216 ? 2.841 9.939 -18.277 1.00 86.56 216 SER A C 1
ATOM 1663 O O . SER A 1 216 ? 3.187 9.678 -19.427 1.00 86.56 216 SER A O 1
ATOM 1665 N N . THR A 1 217 ? 2.595 11.186 -17.868 1.00 86.44 217 THR A N 1
ATOM 1666 C CA . THR A 1 217 ? 2.671 12.367 -18.738 1.00 86.44 217 THR A CA 1
ATOM 1667 C C . THR A 1 217 ? 4.107 12.703 -19.144 1.00 86.44 217 THR A C 1
ATOM 1669 O O . THR A 1 217 ? 4.375 12.852 -20.332 1.00 86.44 217 THR A O 1
ATOM 1672 N N . GLU A 1 218 ? 5.043 12.778 -18.190 1.00 83.88 218 GLU A N 1
ATOM 1673 C CA . GLU A 1 218 ? 6.465 13.081 -18.443 1.00 83.88 218 GLU A CA 1
ATOM 1674 C C . GLU A 1 218 ? 7.106 12.096 -19.426 1.00 83.88 218 GLU A C 1
ATOM 1676 O O . GLU A 1 218 ? 7.935 12.477 -20.249 1.00 83.88 218 GLU A O 1
ATOM 1681 N N . LEU A 1 219 ? 6.731 10.821 -19.327 1.00 82.56 219 LEU A N 1
ATOM 1682 C CA . LEU A 1 219 ? 7.294 9.740 -20.131 1.00 82.56 219 LEU A CA 1
ATOM 1683 C C . LEU A 1 219 ? 6.487 9.463 -21.406 1.00 82.56 219 LEU A C 1
ATOM 1685 O O . LEU A 1 219 ? 6.883 8.605 -22.193 1.00 82.56 219 LEU A O 1
ATOM 1689 N N . GLY A 1 220 ? 5.348 10.139 -21.598 1.00 83.44 220 GLY A N 1
ATOM 1690 C CA . GLY A 1 220 ? 4.425 9.882 -22.706 1.00 83.44 220 GLY A CA 1
ATOM 1691 C C . GLY A 1 220 ? 3.862 8.456 -22.719 1.00 83.44 220 GLY A C 1
ATOM 1692 O O . GLY A 1 220 ? 3.520 7.940 -23.782 1.00 83.44 220 GLY A O 1
ATOM 1693 N N . TRP A 1 221 ? 3.794 7.796 -21.559 1.00 85.00 221 TRP A N 1
ATOM 1694 C CA . TRP A 1 221 ? 3.402 6.395 -21.435 1.00 85.00 221 TRP A CA 1
ATOM 1695 C C . TRP A 1 221 ? 2.075 6.262 -20.692 1.00 85.00 221 TRP A C 1
ATOM 1697 O O . TRP A 1 221 ? 2.011 6.371 -19.469 1.00 85.00 221 TRP A O 1
ATOM 1707 N N . PHE A 1 222 ? 1.012 5.956 -21.432 1.00 87.94 222 PHE A N 1
ATOM 1708 C CA . PHE A 1 222 ? -0.328 5.760 -20.884 1.00 87.94 222 PHE A CA 1
ATOM 1709 C C . PHE A 1 222 ? -0.698 4.280 -20.932 1.00 87.94 222 PHE A C 1
ATOM 1711 O O . PHE A 1 222 ? -0.615 3.631 -21.972 1.00 87.94 222 PHE A O 1
ATOM 1718 N N . SER A 1 223 ? -1.097 3.727 -19.791 1.00 86.12 223 SER A N 1
ATOM 1719 C CA . SER A 1 223 ? -1.396 2.302 -19.638 1.00 86.12 223 SER A CA 1
ATOM 1720 C C . SER A 1 223 ? -2.594 2.085 -18.719 1.00 86.12 223 SER A C 1
ATOM 1722 O O . SER A 1 223 ? -3.142 3.023 -18.142 1.00 86.12 223 SER A O 1
ATOM 1724 N N . GLU A 1 224 ? -2.993 0.831 -18.523 1.00 88.12 224 GLU A N 1
ATOM 1725 C CA . GLU A 1 224 ? -4.033 0.496 -17.544 1.00 88.12 224 GLU A CA 1
ATOM 1726 C C . GLU A 1 224 ? -3.669 0.943 -16.115 1.00 88.12 224 GLU A C 1
ATOM 1728 O O . GLU A 1 224 ? -4.559 1.232 -15.316 1.00 88.12 224 GLU A O 1
ATOM 1733 N N . TRP A 1 225 ? -2.375 1.083 -15.801 1.00 89.38 225 TRP A N 1
ATOM 1734 C CA . TRP A 1 225 ? -1.914 1.626 -14.520 1.00 89.38 225 TRP A CA 1
ATOM 1735 C C . TRP A 1 225 ? -2.165 3.126 -14.399 1.00 89.38 225 TRP A C 1
ATOM 1737 O O . TRP A 1 225 ? -2.660 3.563 -13.367 1.00 89.38 225 TRP A O 1
ATOM 1747 N N . SER A 1 226 ? -1.904 3.910 -15.448 1.00 87.62 226 SER A N 1
ATOM 1748 C CA . SER A 1 226 ? -2.160 5.355 -15.420 1.00 87.62 226 SER A CA 1
ATOM 1749 C C . SER A 1 226 ? -3.661 5.648 -15.349 1.00 87.62 226 SER A C 1
ATOM 1751 O O . SER A 1 226 ? -4.088 6.460 -14.534 1.00 87.62 226 SER A O 1
ATOM 1753 N N . LYS A 1 227 ? -4.481 4.903 -16.108 1.00 87.81 227 LYS A N 1
ATOM 1754 C CA . LYS A 1 227 ? -5.952 4.962 -16.005 1.00 87.81 227 LYS A CA 1
ATOM 1755 C C . LYS A 1 227 ? -6.445 4.579 -14.612 1.00 87.81 227 LYS A C 1
ATOM 1757 O O . LYS A 1 227 ? -7.399 5.161 -14.104 1.00 87.81 227 LYS A O 1
ATOM 1762 N N . MET A 1 228 ? -5.818 3.577 -13.990 1.00 88.56 228 MET A N 1
ATOM 1763 C CA . MET A 1 228 ? -6.132 3.213 -12.613 1.00 88.56 228 MET A CA 1
ATOM 1764 C C . MET A 1 228 ? -5.809 4.365 -11.663 1.00 88.56 228 MET A C 1
ATOM 1766 O O . MET A 1 228 ? -6.690 4.742 -10.905 1.00 88.56 228 MET A O 1
ATOM 1770 N N . CYS A 1 229 ? -4.618 4.961 -11.738 1.00 90.12 229 CYS A N 1
ATOM 1771 C CA . CYS A 1 229 ? -4.236 6.088 -10.886 1.00 90.12 229 CYS A CA 1
ATOM 1772 C C . CYS A 1 229 ? -5.212 7.271 -11.004 1.00 90.12 229 CYS A C 1
ATOM 1774 O O . CYS A 1 229 ? -5.632 7.804 -9.983 1.00 90.12 229 CYS A O 1
ATOM 1776 N N . GLU A 1 230 ? -5.640 7.630 -12.220 1.00 88.25 230 GLU A N 1
ATOM 1777 C 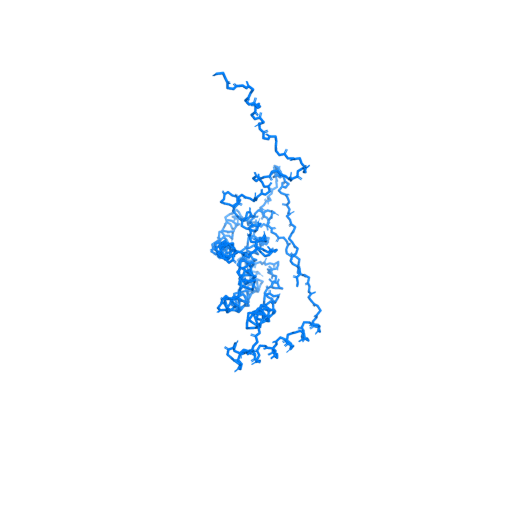CA . GLU A 1 230 ? -6.658 8.671 -12.441 1.00 88.25 230 GLU A CA 1
ATOM 1778 C C . GLU A 1 230 ? -7.985 8.320 -11.763 1.00 88.25 230 GLU A C 1
ATOM 1780 O O . GLU A 1 230 ? -8.559 9.127 -11.033 1.00 88.25 230 GLU A O 1
ATOM 1785 N N . ARG A 1 231 ? -8.452 7.083 -11.956 1.00 87.00 231 ARG A N 1
ATOM 1786 C CA . ARG A 1 231 ? -9.692 6.612 -11.342 1.00 87.00 231 ARG A CA 1
ATOM 1787 C C . ARG A 1 231 ? -9.610 6.620 -9.816 1.00 87.00 231 ARG A C 1
ATOM 1789 O O . ARG A 1 231 ? -10.578 7.015 -9.179 1.00 87.00 231 ARG A O 1
ATOM 1796 N N . GLU A 1 232 ? -8.505 6.164 -9.226 1.00 86.88 232 GLU A N 1
ATOM 1797 C CA . GLU A 1 232 ? -8.355 6.146 -7.766 1.00 86.88 232 GLU A CA 1
ATOM 1798 C C . GLU A 1 232 ? -8.260 7.572 -7.195 1.00 86.88 232 GLU A C 1
ATOM 1800 O O . GLU A 1 232 ? -8.875 7.845 -6.167 1.00 86.88 232 GLU A O 1
ATOM 1805 N N . LEU A 1 233 ? -7.587 8.509 -7.876 1.00 87.19 233 LEU A N 1
ATOM 1806 C CA . LEU A 1 233 ? -7.578 9.925 -7.484 1.00 87.19 233 LEU A CA 1
ATOM 1807 C C . LEU A 1 233 ? -8.986 10.520 -7.469 1.00 87.19 233 LEU A C 1
ATOM 1809 O O . LEU A 1 233 ? -9.391 11.091 -6.458 1.00 87.19 233 LEU A O 1
ATOM 1813 N N . GLY A 1 234 ? -9.759 10.308 -8.536 1.00 83.00 234 GLY A N 1
ATOM 1814 C CA . GLY A 1 234 ? -11.145 10.774 -8.597 1.00 83.00 234 GLY A CA 1
ATOM 1815 C C . GLY A 1 234 ? -12.084 10.075 -7.612 1.00 83.00 234 GLY A C 1
ATOM 1816 O O . GLY A 1 234 ? -13.158 10.590 -7.319 1.00 83.00 234 GLY A O 1
ATOM 1817 N N . GLN A 1 235 ? -11.695 8.920 -7.062 1.00 79.50 235 GLN A N 1
ATOM 1818 C CA . GLN A 1 235 ? -12.435 8.273 -5.977 1.00 79.50 235 GLN A CA 1
ATOM 1819 C C . GLN A 1 235 ? -12.118 8.867 -4.606 1.00 79.50 235 GLN A C 1
ATOM 1821 O O . GLN A 1 235 ? -13.025 8.967 -3.781 1.00 79.50 235 GLN A O 1
ATOM 1826 N N . ILE A 1 236 ? -10.854 9.209 -4.345 1.00 79.62 236 ILE A N 1
ATOM 1827 C CA . ILE A 1 236 ? -10.425 9.743 -3.046 1.00 79.62 236 ILE A CA 1
ATOM 1828 C C . ILE A 1 236 ? -10.806 11.223 -2.925 1.00 79.62 236 ILE A C 1
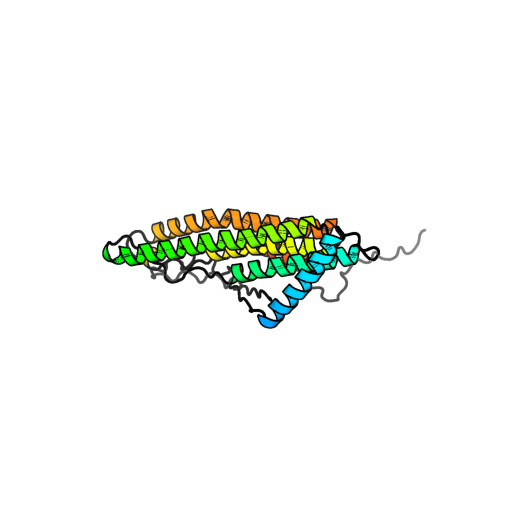ATOM 1830 O O . ILE A 1 236 ? -11.344 11.622 -1.898 1.00 79.62 236 ILE A O 1
ATOM 1834 N N . LYS A 1 237 ? -10.563 12.016 -3.977 1.00 81.38 237 LYS A N 1
ATOM 1835 C CA . LYS A 1 237 ? -10.860 13.454 -4.037 1.00 81.38 237 LYS A CA 1
ATOM 1836 C C . LYS A 1 237 ? -11.513 13.840 -5.371 1.00 81.38 237 LYS A C 1
ATOM 1838 O O . LYS A 1 237 ? -10.842 14.371 -6.260 1.00 81.38 237 LYS A O 1
ATOM 1843 N N . PRO A 1 238 ? -12.817 13.567 -5.543 1.00 78.56 238 PRO A N 1
ATOM 1844 C CA . PRO A 1 238 ? -13.535 13.871 -6.781 1.00 78.56 238 PRO A CA 1
ATOM 1845 C C . PRO A 1 238 ? -13.571 15.368 -7.114 1.00 78.56 238 PRO A C 1
ATOM 1847 O O . PRO A 1 238 ? -13.616 15.726 -8.287 1.00 78.56 238 PRO A O 1
ATOM 1850 N N . GLU A 1 239 ? -13.548 16.243 -6.107 1.00 77.06 239 GLU A N 1
ATOM 1851 C CA . GLU A 1 239 ? -13.542 17.698 -6.281 1.00 77.06 239 GLU A CA 1
ATOM 1852 C C . GLU A 1 239 ? -12.237 18.237 -6.885 1.00 77.06 239 GLU A C 1
ATOM 1854 O O . GLU A 1 239 ? -12.276 19.194 -7.656 1.00 77.06 239 GLU A O 1
ATOM 1859 N N . GLU A 1 240 ? -11.095 17.614 -6.576 1.00 76.81 240 GLU A N 1
ATOM 1860 C CA . GLU A 1 240 ? -9.785 17.980 -7.136 1.00 76.81 240 GLU A CA 1
ATOM 1861 C C . GLU A 1 240 ? -9.488 17.212 -8.435 1.00 76.81 240 GLU A C 1
ATOM 1863 O O . GLU A 1 240 ? -8.815 17.731 -9.325 1.00 76.81 240 GLU A O 1
ATOM 1868 N N . PHE A 1 241 ? -10.015 15.989 -8.564 1.00 73.81 241 PHE A N 1
ATOM 1869 C CA . PHE A 1 241 ? -9.772 15.087 -9.691 1.00 73.81 241 PHE A CA 1
ATOM 1870 C C . PHE A 1 241 ? -11.090 14.570 -10.290 1.00 73.81 241 PHE A C 1
ATOM 1872 O O . PHE A 1 241 ? -11.391 13.376 -10.193 1.00 73.81 241 PHE A O 1
ATOM 1879 N N . PRO A 1 242 ? -11.902 15.433 -10.926 1.00 65.50 242 PRO A N 1
ATOM 1880 C CA . PRO A 1 242 ? -13.113 14.983 -11.596 1.00 65.50 242 PRO A CA 1
ATOM 1881 C C . PRO A 1 242 ? -12.737 13.974 -12.684 1.00 65.50 242 PRO A C 1
ATOM 1883 O O . PRO A 1 242 ? -11.951 14.274 -13.584 1.00 65.50 242 PRO A O 1
ATOM 1886 N N . SER A 1 243 ? -13.268 12.753 -12.585 1.00 63.50 243 SER A N 1
ATOM 1887 C CA . SER A 1 243 ? -12.923 11.707 -13.549 1.00 63.50 243 SER A CA 1
ATOM 1888 C C . SER A 1 243 ? -13.320 12.138 -14.963 1.00 63.50 243 SER A C 1
ATOM 1890 O O . SER A 1 243 ? -14.363 12.769 -15.155 1.00 63.50 243 SER A O 1
ATOM 1892 N N . ALA A 1 244 ? -12.514 11.798 -15.972 1.00 58.72 244 ALA A N 1
ATOM 1893 C CA . ALA A 1 244 ? -12.793 12.192 -17.353 1.00 58.72 244 ALA A CA 1
ATOM 1894 C C . ALA A 1 244 ? -14.191 11.765 -17.847 1.00 58.72 244 ALA A C 1
ATOM 1896 O O . ALA A 1 244 ? -14.745 12.452 -18.700 1.00 58.72 244 ALA A O 1
ATOM 1897 N N . SER A 1 245 ? -14.770 10.693 -17.294 1.00 54.72 245 SER A N 1
ATOM 1898 C CA . SER A 1 245 ? -16.140 10.230 -17.571 1.00 54.72 245 SER A CA 1
ATOM 1899 C C . SER A 1 245 ? -17.247 11.089 -16.940 1.00 54.72 245 SER A C 1
ATOM 1901 O O . SER A 1 245 ? -18.381 11.050 -17.396 1.00 54.72 245 SER A O 1
ATOM 1903 N N . GLU A 1 246 ? -16.944 11.871 -15.902 1.00 53.94 246 GLU A N 1
ATOM 1904 C CA . GLU A 1 246 ? -17.874 12.862 -15.331 1.00 53.94 246 GLU A CA 1
ATOM 1905 C C . GLU A 1 246 ? -17.778 14.200 -16.087 1.00 53.94 246 GLU A C 1
ATOM 1907 O O . GLU A 1 246 ? -18.756 14.932 -16.201 1.00 53.94 246 GLU A O 1
ATOM 1912 N N . LEU A 1 247 ? -16.600 14.520 -16.640 1.00 56.19 247 LEU A N 1
ATOM 1913 C CA . LEU A 1 247 ? -16.370 15.723 -17.455 1.00 56.19 247 LEU A CA 1
ATOM 1914 C C . LEU A 1 247 ? -16.791 15.558 -18.921 1.00 56.19 247 LEU A C 1
ATOM 1916 O O . LEU A 1 247 ? -17.102 16.541 -19.593 1.00 56.19 247 LEU A O 1
ATOM 1920 N N . ARG A 1 248 ? -16.747 14.332 -19.447 1.00 53.91 248 ARG A N 1
ATOM 1921 C CA . ARG A 1 248 ? -17.100 13.999 -20.827 1.00 53.91 248 ARG A CA 1
ATOM 1922 C C . ARG A 1 248 ? -18.144 12.896 -20.797 1.00 53.91 248 ARG A C 1
ATOM 1924 O O . ARG A 1 248 ? -17.883 11.830 -20.252 1.00 53.91 248 ARG A O 1
ATOM 1931 N N . GLY A 1 249 ? -19.301 13.150 -21.408 1.00 51.66 249 GLY A N 1
ATOM 1932 C CA . GLY A 1 249 ? -20.303 12.108 -21.615 1.00 51.66 249 GLY A CA 1
ATOM 1933 C C . GLY A 1 249 ? -19.713 10.927 -22.386 1.00 51.66 249 GLY A C 1
ATOM 1934 O O . GLY A 1 249 ? -18.783 11.106 -23.181 1.00 51.66 249 GLY A O 1
ATOM 1935 N N . ASP A 1 250 ? -20.250 9.729 -22.144 1.00 49.59 250 ASP A N 1
ATOM 1936 C CA . ASP A 1 250 ? -19.837 8.529 -22.868 1.00 49.59 250 ASP A CA 1
ATOM 1937 C C . ASP A 1 250 ? -19.868 8.794 -24.382 1.00 49.59 250 ASP A C 1
ATOM 1939 O O . ASP A 1 250 ? -20.840 9.372 -24.882 1.00 49.59 250 ASP A O 1
ATOM 1943 N N . PRO A 1 251 ? -18.822 8.413 -25.137 1.00 54.09 251 PRO A N 1
ATOM 1944 C CA . PRO A 1 251 ? -18.789 8.630 -26.573 1.00 54.09 251 PRO A CA 1
ATOM 1945 C C . PRO A 1 251 ? -19.950 7.873 -27.224 1.00 54.09 251 PRO A C 1
ATOM 1947 O O . PRO A 1 251 ? -19.914 6.656 -27.382 1.00 54.09 251 PRO A O 1
ATOM 1950 N N . THR A 1 252 ? -20.980 8.602 -27.648 1.00 63.81 252 THR A N 1
ATOM 1951 C CA . THR A 1 252 ? -22.180 8.047 -28.294 1.00 63.81 252 THR A CA 1
ATOM 1952 C C . THR A 1 252 ? -21.943 7.651 -29.755 1.00 63.81 252 THR A C 1
ATOM 1954 O O . THR A 1 252 ? -22.896 7.369 -30.474 1.00 63.81 252 THR A O 1
ATOM 1957 N N . LEU A 1 253 ? -20.682 7.649 -30.217 1.00 51.03 253 LEU A N 1
ATOM 1958 C CA . LEU A 1 253 ? -20.279 7.540 -31.629 1.00 51.03 253 LEU A CA 1
ATOM 1959 C C . LEU A 1 253 ? -20.892 8.628 -32.533 1.00 51.03 253 LEU A C 1
ATOM 1961 O O . LEU A 1 253 ? -20.807 8.537 -33.756 1.00 51.03 253 LEU A O 1
ATOM 1965 N N . VAL A 1 254 ? -21.472 9.678 -31.946 1.00 58.47 254 VAL A N 1
ATOM 1966 C CA . VAL A 1 254 ? -21.977 10.849 -32.662 1.00 58.47 254 VAL A CA 1
ATOM 1967 C C . VAL A 1 254 ? -20.924 11.945 -32.553 1.00 58.47 254 VAL A C 1
ATOM 1969 O O . VAL A 1 254 ? -20.530 12.329 -31.451 1.00 58.47 254 VAL A O 1
ATOM 1972 N N . ALA A 1 255 ? -20.435 12.434 -33.694 1.00 52.19 255 ALA A N 1
ATOM 1973 C CA . ALA A 1 255 ? -19.551 13.593 -33.714 1.00 52.19 255 ALA A CA 1
ATOM 1974 C C . ALA A 1 255 ? -20.262 14.789 -33.050 1.00 52.19 255 ALA A C 1
ATOM 1976 O O . ALA A 1 255 ? -21.461 14.977 -33.286 1.00 52.19 255 ALA A O 1
ATOM 1977 N N . PRO A 1 256 ? -19.569 15.604 -32.232 1.00 55.09 256 PRO A N 1
ATOM 1978 C CA . PRO A 1 256 ? -20.165 16.830 -31.724 1.00 55.09 256 PRO A CA 1
ATOM 1979 C C . PRO A 1 256 ? -20.601 17.680 -32.918 1.00 55.09 256 PRO A C 1
ATOM 1981 O O . PRO A 1 256 ? -19.853 17.812 -33.890 1.00 55.09 256 PRO A O 1
ATOM 1984 N N . VAL A 1 257 ? -21.812 18.236 -32.858 1.00 58.38 257 VAL A N 1
ATOM 1985 C CA . VAL A 1 257 ? -22.287 19.192 -33.861 1.00 58.38 257 VAL A CA 1
ATOM 1986 C C . VAL A 1 257 ? -21.429 20.446 -33.719 1.00 58.38 257 VAL A C 1
ATOM 1988 O O . VAL A 1 257 ? -21.737 21.351 -32.950 1.00 58.38 257 VAL A O 1
ATOM 1991 N N . ILE A 1 258 ? -20.299 20.473 -34.419 1.00 57.12 258 ILE A N 1
ATOM 1992 C CA . ILE A 1 258 ? -19.584 21.709 -34.694 1.00 57.12 258 ILE A CA 1
ATOM 1993 C C . ILE A 1 258 ? -20.516 22.541 -35.564 1.00 57.12 258 ILE A C 1
ATOM 1995 O O . ILE A 1 258 ? -21.002 22.063 -36.590 1.00 57.12 258 ILE A O 1
ATOM 1999 N N . ALA A 1 259 ? -20.838 23.750 -35.107 1.00 50.72 259 ALA A N 1
ATOM 2000 C CA . ALA A 1 259 ? -21.572 24.707 -35.914 1.00 50.72 259 ALA A CA 1
ATOM 2001 C C . ALA A 1 259 ? -20.818 24.856 -37.241 1.00 50.72 259 ALA A C 1
ATOM 2003 O O . ALA A 1 259 ? -19.696 25.356 -37.273 1.00 50.72 259 ALA A O 1
ATOM 2004 N N . VAL A 1 260 ? -21.398 24.327 -38.316 1.00 60.22 260 VAL A N 1
ATOM 2005 C CA . VAL A 1 260 ? -20.868 24.502 -39.662 1.00 60.22 260 VAL A CA 1
ATOM 2006 C C . VAL A 1 260 ? -21.093 25.972 -39.984 1.00 60.22 260 VAL A C 1
ATOM 2008 O O . VAL A 1 260 ? -22.238 26.386 -40.167 1.00 60.22 260 VAL A O 1
ATOM 2011 N N . GLU A 1 261 ? -20.028 26.775 -39.991 1.00 59.84 261 GLU A N 1
ATOM 2012 C CA . GLU A 1 261 ? -20.110 28.099 -40.602 1.00 59.84 261 GLU A CA 1
ATOM 2013 C C . GLU A 1 261 ? -20.604 27.908 -42.043 1.00 59.84 261 GLU A C 1
ATOM 2015 O O . GLU A 1 261 ? -20.065 27.059 -42.766 1.00 59.84 261 GLU A O 1
ATOM 2020 N N . PRO A 1 262 ? -21.663 28.617 -42.470 1.00 60.47 262 PRO A N 1
ATOM 2021 C CA . PRO A 1 262 ? -22.129 28.496 -43.837 1.00 60.47 262 PRO A CA 1
ATOM 2022 C C . PRO A 1 262 ? -20.995 28.921 -44.781 1.00 60.47 262 PRO A C 1
ATOM 2024 O O . PRO A 1 262 ? -20.300 29.898 -44.493 1.00 60.47 262 PRO A O 1
ATOM 2027 N N . PRO A 1 263 ? -20.787 28.208 -45.902 1.00 58.12 263 PRO A N 1
ATOM 2028 C CA . PRO A 1 263 ? -19.751 28.569 -46.856 1.00 58.12 263 PRO A CA 1
ATOM 2029 C C . PRO A 1 263 ? -19.964 30.015 -47.306 1.00 58.12 263 PRO A C 1
ATOM 2031 O O 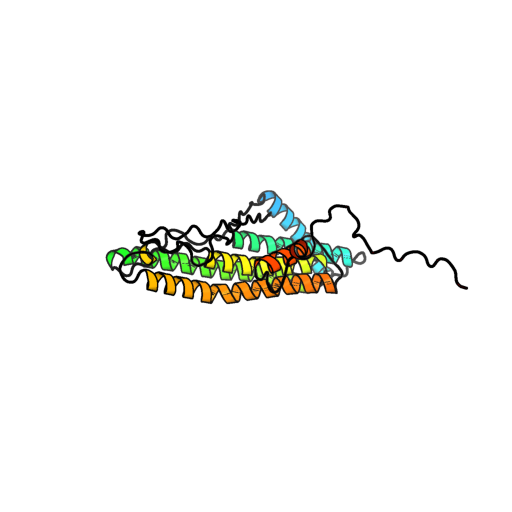. PRO A 1 263 ? -21.078 30.393 -47.679 1.00 58.12 263 PRO A O 1
ATOM 2034 N N . VAL A 1 264 ? -18.896 30.817 -47.262 1.00 61.28 264 VAL A N 1
ATOM 2035 C CA . VAL A 1 264 ? -18.877 32.175 -47.814 1.00 61.28 264 VAL A CA 1
ATOM 2036 C C . VAL A 1 264 ? -19.211 32.079 -49.300 1.00 61.28 264 VAL A C 1
ATOM 2038 O O . VAL A 1 264 ? -18.365 31.756 -50.133 1.00 61.28 264 VAL A O 1
ATOM 2041 N N . ASN A 1 265 ? -20.473 32.323 -49.636 1.00 57.12 265 ASN A N 1
ATOM 2042 C CA . ASN A 1 265 ? -20.913 32.433 -51.012 1.00 57.12 265 ASN A CA 1
ATOM 2043 C C . ASN A 1 265 ? -20.706 33.882 -51.456 1.00 57.12 265 ASN A C 1
ATOM 2045 O O . ASN A 1 265 ? -21.530 34.742 -51.164 1.00 57.12 265 ASN A O 1
ATOM 2049 N N . LYS A 1 266 ? -19.621 34.060 -52.220 1.00 47.66 266 LYS A N 1
ATOM 2050 C CA . LYS A 1 266 ? -19.188 35.238 -52.989 1.00 47.66 266 LYS A CA 1
ATOM 2051 C C . LYS A 1 266 ? -18.460 36.341 -52.214 1.00 47.66 266 LYS A C 1
ATOM 2053 O O . LYS A 1 266 ? -18.987 36.962 -51.301 1.00 47.66 266 LYS A O 1
ATOM 2058 N N . LEU A 1 267 ? -17.228 36.573 -52.668 1.00 51.56 267 LEU A N 1
ATOM 2059 C CA . LEU A 1 267 ? -16.553 37.862 -52.614 1.00 51.56 267 LEU A CA 1
ATOM 2060 C C . LEU A 1 267 ? -17.123 38.685 -53.777 1.00 51.56 267 LEU A C 1
ATOM 2062 O O . LEU A 1 267 ? -16.900 38.303 -54.927 1.00 51.56 267 LEU A O 1
ATOM 2066 N N . ASP A 1 268 ? -17.876 39.738 -53.469 1.00 49.41 268 ASP A N 1
ATOM 2067 C CA . ASP A 1 268 ? -18.118 40.849 -54.398 1.00 49.41 268 ASP A CA 1
ATOM 2068 C C . ASP A 1 268 ? -17.104 41.967 -54.106 1.00 49.41 268 ASP A C 1
ATOM 2070 O O . ASP A 1 268 ? -16.832 42.216 -52.905 1.00 49.41 268 ASP A O 1
#

Sequence (268 aa):
MKVIRERAISMKKKKRAKGGSDQPTQCGPDSKIKLTVVKRDERKMKEALQAFGAATKVFEKTQGKTGGDEGGARYYYGLAKVADADKDFEAYLALTFPQNLNFDPDPKYKAIKEKSLKRFNDWVEQKKKVGGSATSKYEGVLGIKDAANSITAAARLGQIAQNFSDALFTAEIPKDVRTGEFADEKVEAFCDKMTEVAEPLEAASLNAYGVCLTKSTELGWFSEWSKMCERELGQIKPEEFPSASELRGDPTLVAPVIAVEPPVNKLD

Foldseek 3Di:
DDWDWDFPPPPPPPPPDPDDLDDDFFLADPRQTDTDQDDDDPVVLVVLLVVLVVLLVVCVVCVLPPVPPSLVSLVSNLVSLLSVLVVLLSVLLPLAQDPQQDCAPPPVCVVSNVVSVVSRVVSVVSLCVSLVSSLVSLVVSCVSVRLVSVLVSLLSQLVSLSSQLSNLRGPGDHPSCSDDPPSVVSSVVSSVVSCVVNVVSLVSSLVSLVVSLVSCVVVVNDDPSVLSSLVVNCVSCVPVRVRVCNVDPDPPVDDPPDPPDPPPDDDD

pLDDT: mean 81.48, std 16.64, range [33.09, 97.06]

Radius of gyration: 24.54 Å; chains: 1; bounding box: 63×64×90 Å